Protein AF-A0A427XUV9-F1 (afdb_monomer_lite)

Organism: NCBI:txid105984

InterPro domains:
  IPR012312 Hemerythrin-like [PF01814] (116-214)
  IPR053206 Dimeric xanthone biosynthesis cluster protein [PTHR38048] (109-237)

Radius of gyration: 23.78 Å; chains: 1; bounding box: 48×52×65 Å

Structure (mmCIF, N/CA/C/O backbone):
data_AF-A0A427XUV9-F1
#
_entry.id   AF-A0A427XUV9-F1
#
loop_
_atom_site.group_PDB
_atom_site.id
_atom_site.type_symbol
_atom_site.label_atom_id
_atom_site.label_alt_id
_atom_site.label_comp_id
_atom_site.label_asym_id
_atom_site.label_entity_id
_atom_site.label_seq_id
_atom_site.pdbx_PDB_ins_code
_atom_site.Cartn_x
_atom_site.Cartn_y
_atom_site.Cartn_z
_atom_site.occupancy
_atom_site.B_iso_or_equiv
_atom_site.auth_seq_id
_atom_site.auth_comp_id
_atom_site.auth_asym_id
_atom_site.auth_atom_id
_atom_site.pdbx_PDB_model_num
ATOM 1 N N . MET A 1 1 ? 2.673 13.581 -13.046 1.00 45.94 1 MET A N 1
ATOM 2 C CA . MET A 1 1 ? 1.704 12.995 -12.101 1.00 45.94 1 MET A CA 1
ATOM 3 C C . MET A 1 1 ? 2.130 13.431 -10.711 1.00 45.94 1 MET A C 1
ATOM 5 O O . MET A 1 1 ? 3.323 13.357 -10.428 1.00 45.94 1 MET A O 1
ATOM 9 N N . SER A 1 2 ? 1.216 14.020 -9.940 1.00 41.28 2 SER A N 1
ATOM 10 C CA . SER A 1 2 ? 1.484 14.452 -8.561 1.00 41.28 2 SER A CA 1
ATOM 11 C C . SER A 1 2 ? 1.438 13.252 -7.623 1.00 41.28 2 SER A C 1
ATOM 13 O O . SER A 1 2 ? 0.643 12.344 -7.860 1.00 41.28 2 SER A O 1
ATOM 15 N N . ALA A 1 3 ? 2.262 13.287 -6.574 1.00 48.53 3 ALA A N 1
ATOM 16 C CA . ALA A 1 3 ? 2.269 12.282 -5.520 1.00 48.53 3 ALA A CA 1
ATOM 17 C C . ALA A 1 3 ? 0.864 12.139 -4.932 1.00 48.53 3 ALA A C 1
ATOM 19 O O . ALA A 1 3 ? 0.295 13.115 -4.438 1.00 48.53 3 ALA A O 1
ATOM 20 N N . VAL A 1 4 ? 0.301 10.934 -5.007 1.00 56.47 4 VAL A N 1
ATOM 21 C CA . VAL A 1 4 ? -0.902 10.594 -4.249 1.00 56.47 4 VAL A CA 1
ATOM 22 C C . VAL A 1 4 ? -0.431 10.333 -2.827 1.00 56.47 4 VAL A C 1
ATOM 24 O O . VAL A 1 4 ? -0.031 9.229 -2.487 1.00 56.47 4 VAL A O 1
ATOM 27 N N . THR A 1 5 ? -0.382 11.383 -2.015 1.00 60.31 5 THR A N 1
ATOM 28 C CA . THR A 1 5 ? -0.213 11.217 -0.574 1.00 60.31 5 THR A CA 1
ATOM 29 C C . THR A 1 5 ? -1.539 10.731 -0.013 1.00 60.31 5 THR A C 1
ATOM 31 O O . THR A 1 5 ? -2.555 11.406 -0.199 1.00 60.31 5 THR A O 1
ATOM 34 N N . VAL A 1 6 ? -1.535 9.593 0.675 1.00 64.75 6 VAL A N 1
ATOM 35 C CA . VAL A 1 6 ? -2.648 9.188 1.527 1.00 64.75 6 VAL A CA 1
ATOM 36 C C . VAL A 1 6 ? -2.693 10.199 2.679 1.00 64.75 6 VAL A C 1
ATOM 38 O O . VAL A 1 6 ? -1.708 10.328 3.417 1.00 64.75 6 VAL A O 1
ATOM 41 N N . PRO A 1 7 ? -3.754 11.018 2.786 1.00 60.44 7 PRO A N 1
ATOM 42 C CA . PRO A 1 7 ? -3.837 12.009 3.844 1.00 60.44 7 PRO A CA 1
ATOM 43 C C . PRO A 1 7 ? -3.963 11.298 5.191 1.00 60.44 7 PRO A C 1
ATOM 45 O O . PRO A 1 7 ? -4.715 10.337 5.319 1.00 60.44 7 PRO A O 1
ATOM 48 N N . VAL A 1 8 ? -3.253 11.801 6.203 1.00 63.34 8 VAL A N 1
ATOM 49 C CA . VAL A 1 8 ? -3.543 11.432 7.593 1.00 63.34 8 VAL A CA 1
ATOM 50 C C . VAL A 1 8 ? -4.962 11.900 7.891 1.00 63.34 8 VAL A C 1
ATOM 52 O O . VAL A 1 8 ? -5.288 13.059 7.614 1.00 63.34 8 VAL A O 1
ATOM 55 N N . SER A 1 9 ? -5.797 11.018 8.435 1.00 67.75 9 SER A N 1
ATOM 56 C CA . SER A 1 9 ? -7.162 11.372 8.818 1.00 67.75 9 SER A CA 1
ATOM 57 C C . SER A 1 9 ? -7.115 12.436 9.920 1.00 67.75 9 SER A C 1
ATOM 59 O O . SER A 1 9 ? -6.633 12.146 11.017 1.00 67.75 9 SER A O 1
ATOM 61 N N . PRO A 1 10 ? -7.572 13.678 9.668 1.00 71.38 10 PRO A N 1
ATOM 62 C CA . PRO A 1 10 ? -7.683 14.657 10.738 1.00 71.38 10 PRO A CA 1
ATOM 63 C C . PRO A 1 10 ? -8.733 14.174 11.738 1.00 71.38 10 PRO A C 1
ATOM 65 O O . PRO A 1 10 ? -9.705 13.529 11.344 1.00 71.38 10 PRO A O 1
ATOM 68 N N . THR A 1 11 ? -8.567 14.520 13.017 1.00 79.94 11 THR A N 1
ATOM 69 C CA . THR A 1 11 ? -9.627 14.307 14.006 1.00 79.94 11 THR A CA 1
ATOM 70 C C . THR A 1 11 ? -10.923 14.942 13.493 1.00 79.94 11 THR A C 1
ATOM 72 O O . THR A 1 11 ? -10.919 16.148 13.210 1.00 79.94 11 THR A O 1
ATOM 75 N N . PRO A 1 12 ? -12.020 14.176 13.359 1.00 81.69 12 PRO A N 1
ATOM 76 C CA . PRO A 1 12 ? -13.314 14.737 13.009 1.00 81.69 12 PRO A CA 1
ATOM 77 C C . PRO A 1 12 ? -13.740 15.777 14.045 1.00 81.69 12 PRO A C 1
ATOM 79 O O . PRO A 1 12 ? -13.508 15.610 15.244 1.00 81.69 12 PRO A O 1
ATOM 82 N N . ALA A 1 13 ? -14.365 16.865 13.593 1.00 82.94 13 ALA A N 1
ATOM 83 C CA . ALA A 1 13 ? -14.807 17.946 14.479 1.00 82.94 13 ALA A CA 1
ATOM 84 C C . ALA A 1 13 ? -15.842 17.481 15.524 1.00 82.94 13 ALA A C 1
ATOM 86 O O . ALA A 1 13 ? -16.040 18.141 16.540 1.00 82.94 13 ALA A O 1
ATOM 87 N N . ASP A 1 14 ? -16.496 16.355 15.261 1.00 84.19 14 ASP A N 1
ATOM 88 C CA . ASP A 1 14 ? -17.533 15.714 16.056 1.00 84.19 14 ASP A CA 1
ATOM 89 C C . ASP A 1 14 ? -17.053 14.437 16.766 1.00 84.19 14 ASP A C 1
ATOM 91 O O . ASP A 1 14 ? -17.881 13.657 17.243 1.00 84.19 14 ASP A O 1
ATOM 95 N N . TRP A 1 15 ? -15.735 14.221 16.887 1.00 89.19 15 TRP A N 1
ATOM 96 C CA . TRP A 1 15 ? -15.226 13.095 17.667 1.00 89.19 15 TRP A CA 1
ATOM 97 C C . TRP A 1 15 ? -15.704 13.173 19.122 1.00 89.19 15 TRP A C 1
ATOM 99 O O . TRP A 1 15 ? -15.461 14.138 19.847 1.00 89.19 15 TRP A O 1
ATOM 109 N N . ASP A 1 16 ? -16.375 12.116 19.566 1.00 87.88 16 ASP A N 1
ATOM 110 C CA . ASP A 1 16 ? -16.857 12.004 20.934 1.00 87.88 16 ASP A CA 1
ATOM 111 C C . ASP A 1 16 ? -15.712 11.573 21.867 1.00 87.88 16 ASP A C 1
ATOM 113 O O . ASP A 1 16 ? -15.414 10.390 22.042 1.00 87.88 16 ASP A O 1
ATOM 117 N N . GLU A 1 17 ? -15.082 12.570 22.491 1.00 86.06 17 GLU A N 1
ATOM 118 C CA . GLU A 1 17 ? -13.971 12.419 23.441 1.00 86.06 17 GLU A CA 1
ATOM 119 C C . GLU A 1 17 ? -14.301 11.520 24.647 1.00 86.06 17 GLU A C 1
ATOM 121 O O . GLU A 1 17 ? -13.391 11.004 25.303 1.00 86.06 17 GLU A O 1
ATOM 126 N N . SER A 1 18 ? -15.584 11.260 24.943 1.00 87.12 18 SER A N 1
ATOM 127 C CA . SER A 1 18 ? -15.958 10.315 26.005 1.00 87.12 18 SER A CA 1
ATOM 128 C C . SER A 1 18 ? -15.544 8.872 25.684 1.00 87.12 18 SER A C 1
ATOM 130 O O . SER A 1 18 ? -15.341 8.065 26.593 1.00 87.12 18 SER A O 1
ATOM 132 N N . LYS A 1 19 ? -15.326 8.557 24.400 1.00 83.88 19 LYS A N 1
ATOM 133 C CA . LYS A 1 19 ? -14.812 7.265 23.921 1.00 83.88 19 LYS A CA 1
ATOM 134 C C . LYS A 1 19 ? -13.289 7.141 24.034 1.00 83.88 19 LYS A C 1
ATOM 136 O O . LYS A 1 19 ? -12.726 6.103 23.675 1.00 83.88 19 LYS A O 1
ATOM 141 N N . GLY A 1 20 ? -12.615 8.176 24.533 1.00 88.50 20 GLY A N 1
ATOM 142 C CA . GLY A 1 20 ? -11.164 8.266 24.629 1.00 88.50 20 GLY A CA 1
ATOM 143 C C . GLY A 1 20 ? -10.526 8.991 23.444 1.00 88.50 20 GLY A C 1
ATOM 144 O O . GLY A 1 20 ? -11.188 9.387 22.487 1.00 88.50 20 GLY A O 1
ATOM 145 N N . SER A 1 21 ? -9.203 9.150 23.526 1.00 91.62 21 SER A N 1
ATOM 146 C CA . SER A 1 21 ? -8.425 9.955 22.581 1.00 91.62 21 SER A CA 1
ATOM 147 C C . SER A 1 21 ? -8.516 9.424 21.149 1.00 91.62 21 SER A C 1
ATOM 149 O O . SER A 1 21 ? -8.133 8.279 20.892 1.00 91.62 21 SER A O 1
ATOM 151 N N . PHE A 1 22 ? -8.932 10.288 20.216 1.00 92.81 22 PHE A N 1
ATOM 152 C CA . PHE A 1 22 ? -8.930 9.991 18.779 1.00 92.81 22 PHE A CA 1
ATOM 153 C C . PHE A 1 22 ? -7.570 9.482 18.300 1.00 92.81 22 PHE A C 1
ATOM 155 O O . PHE A 1 22 ? -7.510 8.479 17.604 1.00 92.81 22 PHE A O 1
ATOM 162 N N . ALA A 1 23 ? -6.473 10.113 18.730 1.00 91.81 23 ALA A N 1
ATOM 163 C CA . ALA A 1 23 ? -5.123 9.728 18.320 1.00 91.81 23 ALA A CA 1
ATOM 164 C C . ALA A 1 23 ? -4.793 8.268 18.668 1.00 91.81 23 ALA A C 1
ATOM 166 O O . ALA A 1 23 ? -4.120 7.585 17.906 1.00 91.81 23 ALA A O 1
ATOM 167 N N . VAL A 1 24 ? -5.291 7.761 19.799 1.00 92.38 24 VAL A N 1
ATOM 168 C CA . VAL A 1 24 ? -5.095 6.353 20.166 1.00 92.3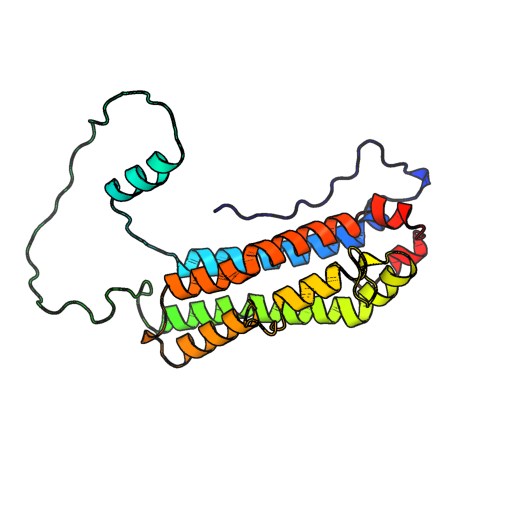8 24 VAL A CA 1
ATOM 169 C C . VAL A 1 24 ? -5.968 5.442 19.307 1.00 92.38 24 VAL A C 1
ATOM 171 O O . VAL A 1 24 ? -5.509 4.392 18.869 1.00 92.38 24 VAL A O 1
ATOM 174 N N . TRP A 1 25 ? -7.209 5.834 19.028 1.00 94.94 25 TRP A N 1
ATOM 175 C CA . TRP A 1 25 ? -8.078 5.075 18.129 1.00 94.94 25 TRP A CA 1
ATOM 176 C C . TRP A 1 25 ? -7.559 5.037 16.690 1.00 94.94 25 TRP A C 1
ATOM 178 O O . TRP A 1 25 ? -7.659 4.003 16.039 1.00 94.94 25 TRP A O 1
ATOM 188 N N . ASN A 1 26 ? -6.971 6.136 16.220 1.00 95.06 26 ASN A N 1
ATOM 189 C CA . ASN A 1 26 ? -6.512 6.298 14.846 1.00 95.06 26 ASN A CA 1
ATOM 190 C C . ASN A 1 26 ? -5.067 5.838 14.618 1.00 95.06 26 ASN A C 1
ATOM 192 O O . ASN A 1 26 ? -4.603 5.859 13.484 1.00 95.06 26 ASN A O 1
ATOM 196 N N . HIS A 1 27 ? -4.343 5.417 15.663 1.00 93.94 27 HIS A N 1
ATOM 197 C CA . HIS A 1 27 ? -2.909 5.137 15.541 1.00 93.94 27 HIS A CA 1
ATOM 198 C C . HIS A 1 27 ? -2.585 4.030 14.517 1.00 93.94 27 HIS A C 1
ATOM 200 O O . HIS A 1 27 ? -1.523 4.081 13.902 1.00 93.94 27 HIS A O 1
ATOM 206 N N . LEU A 1 28 ? -3.499 3.071 14.293 1.00 95.50 28 LEU A N 1
ATOM 207 C CA . LEU A 1 28 ? -3.366 2.061 13.237 1.00 95.50 28 LEU A CA 1
ATOM 208 C C . LEU A 1 28 ? -3.327 2.730 11.859 1.00 95.50 28 LEU A C 1
ATOM 210 O O . LEU A 1 28 ? -2.351 2.581 11.129 1.00 95.50 28 LEU A O 1
ATOM 214 N N . ALA A 1 29 ? -4.348 3.530 11.538 1.00 95.56 29 ALA A N 1
ATOM 215 C CA . ALA A 1 29 ? -4.416 4.283 10.290 1.00 95.56 29 ALA A CA 1
ATOM 216 C C . ALA A 1 29 ? -3.255 5.277 10.140 1.00 95.56 29 ALA A C 1
ATOM 218 O O . ALA A 1 29 ? -2.715 5.415 9.044 1.00 95.56 29 ALA A O 1
ATOM 219 N N . ASP A 1 30 ? -2.827 5.941 11.216 1.00 94.31 30 ASP A N 1
ATOM 220 C CA . ASP A 1 30 ? -1.708 6.891 11.184 1.00 94.31 30 ASP A CA 1
ATOM 221 C C . ASP A 1 30 ? -0.377 6.202 10.865 1.00 94.31 30 ASP A C 1
ATOM 223 O O . ASP A 1 30 ? 0.394 6.694 10.036 1.00 94.31 30 ASP A O 1
ATOM 227 N N . SER A 1 31 ? -0.093 5.071 11.517 1.00 94.12 31 SER A N 1
ATOM 228 C CA . SER A 1 31 ? 1.092 4.263 11.224 1.00 94.12 31 SER A CA 1
ATOM 229 C C . SER A 1 31 ? 1.037 3.735 9.794 1.00 94.12 31 SER A C 1
ATOM 231 O O . SER A 1 31 ? 2.008 3.885 9.051 1.00 94.12 31 SER A O 1
ATOM 233 N N . MET A 1 32 ? -0.122 3.227 9.373 1.00 95.19 32 MET A N 1
ATOM 234 C CA . MET A 1 32 ? -0.311 2.693 8.030 1.00 95.19 32 MET A CA 1
ATOM 235 C C . MET A 1 32 ? -0.126 3.760 6.949 1.00 95.19 32 MET A C 1
ATOM 237 O O . MET A 1 32 ? 0.616 3.582 5.986 1.00 95.19 32 MET A O 1
ATOM 241 N N . THR A 1 33 ? -0.663 4.955 7.185 1.00 93.88 33 THR A N 1
ATOM 242 C CA . THR A 1 33 ? -0.480 6.123 6.318 1.00 93.88 33 THR A CA 1
ATOM 243 C C . THR A 1 33 ? 0.998 6.459 6.102 1.00 93.88 33 THR A C 1
ATOM 245 O O . THR A 1 33 ? 1.382 6.871 5.007 1.00 93.88 33 THR A O 1
ATOM 248 N N . ARG A 1 34 ? 1.862 6.289 7.113 1.00 91.81 34 ARG A N 1
ATOM 249 C CA . ARG A 1 34 ? 3.305 6.559 6.971 1.00 91.81 34 ARG A CA 1
ATOM 250 C C . ARG A 1 34 ? 3.977 5.555 6.041 1.00 91.81 34 ARG A C 1
ATOM 252 O O . ARG A 1 34 ? 4.709 5.984 5.149 1.00 91.81 34 ARG A O 1
ATOM 259 N N . PHE A 1 35 ? 3.713 4.261 6.225 1.00 93.19 35 PHE A N 1
ATOM 260 C CA . PHE A 1 35 ? 4.223 3.215 5.335 1.00 93.19 35 PHE A CA 1
ATOM 261 C C . PHE A 1 35 ? 3.702 3.417 3.906 1.00 93.19 35 PHE A C 1
ATOM 263 O O . PHE A 1 35 ? 4.482 3.500 2.960 1.00 93.19 35 PHE A O 1
ATOM 270 N N . HIS A 1 36 ? 2.401 3.652 3.755 1.00 94.38 36 HIS A N 1
ATOM 271 C CA . HIS A 1 36 ? 1.749 3.805 2.454 1.00 94.38 36 HIS A CA 1
ATOM 272 C C . HIS A 1 36 ? 2.225 5.038 1.688 1.00 94.38 36 HIS A C 1
ATOM 274 O O . HIS A 1 36 ? 2.420 4.992 0.470 1.00 94.38 36 HIS A O 1
ATOM 280 N N . ASN A 1 37 ? 2.480 6.142 2.391 1.00 91.69 37 ASN A N 1
ATOM 281 C CA . ASN A 1 37 ? 3.085 7.325 1.789 1.00 91.69 37 ASN A CA 1
ATOM 282 C C . ASN A 1 37 ? 4.526 7.079 1.341 1.00 91.69 37 ASN A C 1
ATOM 284 O O . ASN A 1 37 ? 4.937 7.623 0.314 1.00 91.69 37 ASN A O 1
ATOM 288 N N . HIS A 1 38 ? 5.282 6.251 2.065 1.00 91.38 38 HIS A N 1
ATOM 289 C CA . HIS A 1 38 ? 6.616 5.855 1.635 1.00 91.38 38 HIS A CA 1
ATOM 290 C C . HIS A 1 38 ? 6.564 5.048 0.330 1.00 91.38 38 HIS A C 1
ATOM 292 O O . HIS A 1 38 ? 7.250 5.416 -0.621 1.00 91.38 38 HIS A O 1
ATOM 298 N N . PHE A 1 39 ? 5.684 4.047 0.218 1.00 92.81 39 PHE A N 1
ATOM 299 C CA . PHE A 1 39 ? 5.551 3.256 -1.018 1.00 92.81 39 PHE A CA 1
ATOM 300 C C . PHE A 1 39 ? 5.030 4.085 -2.187 1.00 92.81 39 PHE A C 1
ATOM 302 O O . PHE A 1 39 ? 5.501 3.949 -3.315 1.00 92.81 39 PHE A O 1
ATOM 309 N N . SER A 1 40 ? 4.094 4.995 -1.916 1.00 92.25 40 SER A N 1
ATOM 310 C CA . SER A 1 40 ? 3.586 5.937 -2.915 1.00 92.25 40 SER A CA 1
ATOM 311 C C . SER A 1 40 ? 4.710 6.812 -3.468 1.00 92.25 40 SER A C 1
ATOM 313 O O . SER A 1 40 ? 4.777 7.036 -4.675 1.00 92.25 40 SER A O 1
ATOM 315 N N . TRP A 1 41 ? 5.618 7.275 -2.602 1.00 91.56 41 TRP A N 1
ATOM 316 C CA . TRP A 1 41 ? 6.806 8.023 -3.006 1.00 91.56 41 TRP A CA 1
ATOM 317 C C . TRP A 1 41 ? 7.791 7.160 -3.807 1.00 91.56 41 TRP A C 1
ATOM 319 O O . TRP A 1 41 ? 8.230 7.596 -4.870 1.00 91.56 41 TRP A O 1
ATOM 329 N N . GLU A 1 42 ? 8.103 5.941 -3.357 1.00 91.62 42 GLU A N 1
ATOM 330 C CA . GLU A 1 42 ? 9.010 5.029 -4.071 1.00 91.62 42 GLU A CA 1
ATOM 331 C C . GLU A 1 42 ? 8.478 4.673 -5.469 1.00 91.62 42 GLU A C 1
ATOM 333 O O . GLU A 1 42 ? 9.228 4.721 -6.448 1.00 91.62 42 GLU A O 1
ATOM 338 N N . TYR A 1 43 ? 7.174 4.395 -5.586 1.00 92.50 43 TYR A N 1
ATOM 339 C CA . TYR A 1 43 ? 6.496 4.182 -6.866 1.00 92.50 43 TYR A CA 1
ATOM 340 C C . TYR A 1 43 ? 6.653 5.399 -7.779 1.00 92.50 43 TYR A C 1
ATOM 342 O O . TYR A 1 43 ? 7.051 5.279 -8.939 1.00 92.50 43 TYR A O 1
ATOM 350 N N . ASP A 1 44 ? 6.359 6.587 -7.255 1.00 90.06 44 ASP A N 1
ATOM 351 C CA . ASP A 1 44 ? 6.439 7.835 -8.001 1.00 90.06 44 ASP A CA 1
ATOM 352 C C . ASP A 1 44 ? 7.860 8.132 -8.485 1.00 90.06 44 ASP A C 1
ATOM 354 O O . ASP A 1 44 ? 8.041 8.585 -9.617 1.00 90.06 44 ASP A O 1
ATOM 358 N N . GLU A 1 45 ? 8.871 7.894 -7.652 1.00 87.81 45 GLU A N 1
ATOM 359 C CA . GLU A 1 45 ? 10.269 8.090 -8.024 1.00 87.81 45 GLU A CA 1
ATOM 360 C C . GLU A 1 45 ? 10.710 7.080 -9.082 1.00 87.81 45 GLU A C 1
ATOM 362 O O . GLU A 1 45 ? 11.277 7.485 -10.104 1.00 87.81 45 GLU A O 1
ATOM 367 N N . ALA A 1 46 ? 10.374 5.797 -8.918 1.00 89.38 46 ALA A N 1
ATOM 368 C CA . ALA A 1 46 ? 10.624 4.782 -9.937 1.00 89.38 46 ALA A CA 1
ATOM 369 C C . ALA A 1 46 ? 9.991 5.191 -11.279 1.00 89.38 46 ALA A C 1
ATOM 371 O O . ALA A 1 46 ? 10.666 5.199 -12.315 1.00 89.38 46 ALA A O 1
ATOM 372 N N . TYR A 1 47 ? 8.735 5.643 -11.247 1.00 88.94 47 TYR A N 1
ATOM 373 C CA . TYR A 1 47 ? 7.988 6.080 -12.423 1.00 88.94 47 TYR A CA 1
ATOM 374 C C . TYR A 1 47 ? 8.581 7.348 -13.066 1.00 88.94 47 TYR A C 1
ATOM 376 O O . TYR A 1 47 ? 8.758 7.417 -14.284 1.00 88.94 47 TYR A O 1
ATOM 384 N N . LYS A 1 48 ? 8.924 8.373 -12.274 1.00 84.88 48 LYS A N 1
ATOM 385 C CA . LYS A 1 48 ? 9.453 9.664 -12.760 1.00 84.88 48 LYS A CA 1
ATOM 386 C C . LYS A 1 48 ? 10.877 9.546 -13.286 1.00 84.88 48 LYS A C 1
ATOM 388 O O . LYS A 1 48 ? 11.170 10.074 -14.361 1.00 84.88 48 LYS A O 1
ATOM 393 N N . VAL A 1 49 ? 11.774 8.895 -12.542 1.00 79.69 49 VAL A N 1
ATOM 394 C CA . VAL A 1 49 ? 13.193 8.786 -12.913 1.00 79.69 49 VAL A CA 1
ATOM 395 C C . VAL A 1 49 ? 13.355 7.895 -14.137 1.00 79.69 49 VAL A C 1
ATOM 397 O O . VAL A 1 49 ? 14.077 8.285 -15.057 1.00 79.69 49 VAL A O 1
ATOM 400 N N . GLY A 1 50 ? 12.600 6.796 -14.217 1.00 72.19 50 GLY A N 1
ATOM 401 C CA . GLY A 1 50 ? 12.528 5.970 -15.424 1.00 72.19 50 GLY A CA 1
ATOM 402 C C . GLY A 1 50 ? 12.041 6.743 -16.648 1.00 72.19 50 GLY A C 1
ATOM 403 O O . GLY A 1 50 ? 12.360 6.387 -17.784 1.00 72.19 50 GLY A O 1
ATOM 404 N N . ASN A 1 51 ? 11.323 7.848 -16.421 1.00 66.50 51 ASN A N 1
ATOM 405 C CA . ASN A 1 51 ? 10.711 8.666 -17.453 1.00 66.50 51 ASN A CA 1
ATOM 406 C C . ASN A 1 51 ? 11.455 9.977 -17.785 1.00 66.50 51 ASN A C 1
ATOM 408 O O . ASN A 1 51 ? 10.969 10.738 -18.624 1.00 66.50 51 ASN A O 1
ATOM 412 N N . ARG A 1 52 ? 12.630 10.276 -17.206 1.00 58.84 52 ARG A N 1
ATOM 413 C CA . ARG A 1 52 ? 13.314 11.560 -17.472 1.00 58.84 52 ARG A CA 1
ATOM 414 C C . ARG A 1 52 ? 13.696 11.708 -18.965 1.00 58.84 52 ARG A C 1
ATOM 416 O O . ARG A 1 52 ? 14.605 11.053 -19.450 1.00 58.84 52 ARG A O 1
ATOM 423 N N . HIS A 1 53 ? 12.955 12.600 -19.638 1.00 48.44 53 HIS A N 1
ATOM 424 C CA . HIS A 1 53 ? 12.937 13.044 -21.046 1.00 48.44 53 HIS A CA 1
ATOM 425 C C . HIS A 1 53 ? 12.450 12.057 -22.126 1.00 48.44 53 HIS A C 1
ATOM 427 O O . HIS A 1 53 ? 13.216 11.539 -22.934 1.00 48.44 53 HIS A O 1
ATOM 433 N N . VAL A 1 54 ? 11.119 11.942 -22.240 1.00 39.47 54 VAL A N 1
ATOM 434 C CA . VAL A 1 54 ? 10.477 12.012 -23.564 1.00 39.47 54 VAL A CA 1
ATOM 435 C C . VAL A 1 54 ? 10.527 13.480 -24.000 1.00 39.47 54 VAL A C 1
ATOM 437 O O . VAL A 1 54 ? 9.867 14.321 -23.394 1.00 39.47 54 VAL A O 1
ATOM 440 N N . TRP A 1 55 ? 11.299 13.814 -25.032 1.00 33.06 55 TRP A N 1
ATOM 441 C CA . TRP A 1 55 ? 11.000 15.012 -25.814 1.00 33.06 55 TRP A CA 1
ATOM 442 C C . TRP A 1 55 ? 9.790 14.657 -26.680 1.00 33.06 55 TRP A C 1
ATOM 444 O O . TRP A 1 55 ? 9.924 13.948 -27.674 1.00 33.06 55 TRP A O 1
ATOM 454 N N . ILE A 1 56 ? 8.592 15.046 -26.242 1.00 36.94 56 ILE A N 1
ATOM 455 C CA . ILE A 1 56 ? 7.413 15.042 -27.108 1.00 36.94 56 ILE A CA 1
ATOM 456 C C . ILE A 1 56 ? 7.433 16.406 -27.807 1.00 36.94 56 ILE A C 1
ATOM 458 O O . ILE A 1 56 ? 7.249 17.408 -27.112 1.00 36.94 56 ILE A O 1
ATOM 462 N N . PRO A 1 57 ? 7.685 16.493 -29.128 1.00 35.59 57 PRO A N 1
ATOM 463 C CA . PRO A 1 57 ? 7.499 17.748 -29.841 1.00 35.59 57 PRO A CA 1
ATOM 464 C C . PRO A 1 57 ? 6.072 18.238 -29.605 1.00 35.59 57 PRO A C 1
ATOM 466 O O . PRO A 1 57 ? 5.132 17.443 -29.601 1.00 35.59 57 PRO A O 1
ATOM 469 N N . SER A 1 58 ? 5.904 19.547 -29.428 1.00 40.97 58 SER A N 1
ATOM 470 C CA . SER A 1 58 ? 4.631 20.203 -29.097 1.00 40.97 58 SER A CA 1
ATOM 471 C C . SER A 1 58 ? 3.462 19.810 -30.018 1.00 40.97 58 SER A C 1
ATOM 473 O O . SER A 1 58 ? 2.306 19.956 -29.635 1.00 40.97 58 SER A O 1
ATOM 475 N N . SER A 1 59 ? 3.747 19.274 -31.209 1.00 40.62 59 SER A N 1
ATOM 476 C CA . SER A 1 59 ? 2.768 18.761 -32.170 1.00 40.62 59 SER A CA 1
ATOM 477 C C . SER A 1 59 ? 2.018 17.502 -31.715 1.00 40.62 59 SER A C 1
ATOM 479 O O . SER A 1 59 ? 0.874 17.318 -32.114 1.00 40.62 59 SER A O 1
ATOM 481 N N . VAL A 1 60 ? 2.600 16.651 -30.863 1.00 43.22 60 VAL A N 1
ATOM 482 C CA . VAL A 1 60 ? 2.000 15.349 -30.489 1.00 43.22 60 VAL A CA 1
ATOM 483 C C . VAL A 1 60 ? 1.067 15.458 -29.267 1.00 43.22 60 VAL A C 1
ATOM 485 O O . VAL A 1 60 ? 0.252 14.572 -29.019 1.00 43.22 60 VAL A O 1
ATOM 488 N N . TRP A 1 61 ? 1.101 16.577 -28.531 1.00 37.12 61 TRP A N 1
ATOM 489 C CA . TRP A 1 61 ? 0.120 16.862 -27.470 1.00 37.12 61 TRP A CA 1
ATOM 490 C C . TRP A 1 61 ? -1.249 17.308 -28.010 1.00 37.12 61 TRP A C 1
ATOM 492 O O . TRP A 1 61 ? -2.253 17.156 -27.317 1.00 37.12 61 TRP A O 1
ATOM 502 N N . VAL A 1 62 ? -1.316 17.808 -29.249 1.00 38.59 62 VAL A N 1
ATOM 503 C CA . VAL A 1 62 ? -2.568 18.322 -29.830 1.00 38.59 62 VAL A CA 1
ATOM 504 C C . VAL A 1 62 ? -3.498 17.188 -30.281 1.00 38.59 62 VAL A C 1
ATOM 506 O O . VAL A 1 62 ? -4.707 17.302 -30.111 1.00 38.59 62 VAL A O 1
ATOM 509 N N . GLU A 1 63 ? -2.979 16.051 -30.755 1.00 34.22 63 GLU A N 1
ATOM 510 C CA . GLU A 1 63 ? -3.833 14.946 -31.233 1.00 34.22 63 GLU A CA 1
ATOM 511 C C . GLU A 1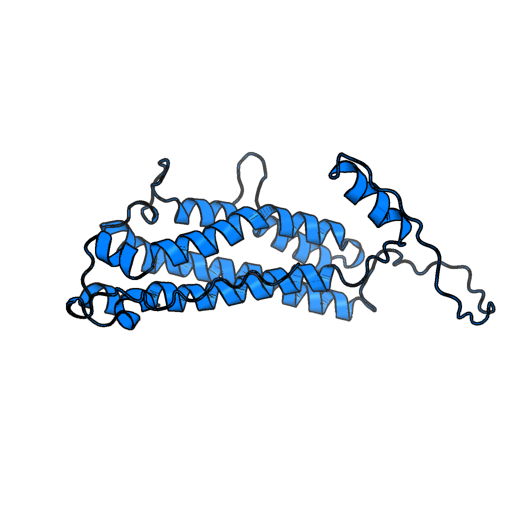 63 ? -4.431 14.086 -30.110 1.00 34.22 63 GLU A C 1
ATOM 513 O O . GLU A 1 63 ? -5.546 13.591 -30.258 1.00 34.22 63 GLU A O 1
ATOM 518 N N . ARG A 1 64 ? -3.761 13.951 -28.954 1.00 33.91 64 ARG A N 1
ATOM 519 C CA . ARG A 1 64 ? -4.260 13.109 -27.845 1.00 33.91 64 ARG A CA 1
ATOM 520 C C . ARG A 1 64 ? -5.127 13.845 -26.815 1.00 33.91 64 ARG A C 1
ATOM 522 O O . ARG A 1 64 ? -5.746 13.196 -25.982 1.00 33.91 64 ARG A O 1
ATOM 529 N N . MET A 1 65 ? -5.222 15.174 -26.896 1.00 32.91 65 MET A N 1
ATOM 530 C CA . MET A 1 65 ? -6.271 15.958 -26.220 1.00 32.91 65 MET A CA 1
ATOM 531 C C . MET A 1 65 ? -7.477 16.238 -27.131 1.00 32.91 65 MET A C 1
ATOM 533 O O . MET A 1 65 ? -8.568 16.503 -26.633 1.00 32.91 65 MET A O 1
ATOM 537 N N . ALA A 1 66 ? -7.315 16.142 -28.455 1.00 36.62 66 ALA A N 1
ATOM 538 C CA . ALA A 1 66 ? -8.406 16.345 -29.408 1.00 36.62 66 ALA A CA 1
ATOM 539 C C . ALA A 1 66 ? -9.377 15.153 -29.507 1.00 36.62 66 ALA A C 1
ATOM 541 O O . ALA A 1 66 ? -10.494 15.342 -29.983 1.00 36.62 66 ALA A O 1
ATOM 542 N N . SER A 1 67 ? -9.006 13.951 -29.043 1.00 38.72 67 SER A N 1
ATOM 543 C CA . SER A 1 67 ? -9.939 12.811 -29.010 1.00 38.72 67 SER A CA 1
ATOM 544 C C . SER A 1 67 ? -10.945 12.867 -27.856 1.00 38.72 67 SER A C 1
ATOM 546 O O . SER A 1 67 ? -12.001 12.252 -27.968 1.00 38.72 67 SER A O 1
ATOM 548 N N . ASP A 1 68 ? -10.656 13.633 -26.795 1.00 36.69 68 ASP A N 1
ATOM 549 C CA . ASP A 1 68 ? -11.465 13.661 -25.562 1.00 36.69 68 ASP A CA 1
ATOM 550 C C . ASP A 1 68 ? -12.175 15.005 -25.308 1.00 36.69 68 ASP A C 1
ATOM 552 O O . ASP A 1 68 ? -12.937 15.138 -24.352 1.00 36.69 68 ASP A O 1
ATOM 556 N N . CYS A 1 69 ? -12.019 15.987 -26.200 1.00 31.19 69 CYS A N 1
ATOM 557 C CA . CYS A 1 69 ? -12.819 17.212 -26.201 1.00 31.19 69 CYS A CA 1
ATOM 558 C C . CYS A 1 69 ? -13.691 17.269 -27.457 1.00 31.19 69 CYS A C 1
ATOM 560 O O . CYS A 1 69 ? -13.318 17.826 -28.488 1.00 31.19 69 CYS A O 1
ATOM 562 N N . GLY A 1 70 ? -14.896 16.712 -27.349 1.00 36.53 70 GLY A N 1
ATOM 563 C CA . GLY A 1 70 ? -15.993 17.120 -28.214 1.00 36.53 70 GLY A CA 1
ATOM 564 C C . GLY A 1 70 ? -16.298 18.609 -28.012 1.00 36.53 70 GLY A C 1
ATOM 565 O O . GLY A 1 70 ? -16.316 19.096 -26.886 1.00 36.53 70 GLY A O 1
ATOM 566 N N . TYR A 1 71 ? -16.607 19.282 -29.120 1.00 33.69 71 TYR A N 1
ATOM 567 C CA . TYR A 1 71 ? -17.019 20.685 -29.262 1.00 33.69 71 TYR A CA 1
ATOM 568 C C . TYR A 1 71 ? -15.915 21.749 -29.326 1.00 33.69 71 TYR A C 1
ATOM 570 O O . TYR A 1 71 ? -15.078 21.924 -28.448 1.00 33.69 71 TYR A O 1
ATOM 578 N N . GLY A 1 72 ? -15.960 22.489 -30.436 1.00 43.53 72 GLY A N 1
ATOM 579 C CA . GLY A 1 72 ? -14.957 23.460 -30.828 1.00 43.53 72 GLY A CA 1
ATOM 580 C C . GLY A 1 72 ? -14.977 24.759 -30.033 1.00 43.53 72 GLY A C 1
ATOM 581 O O . GLY A 1 72 ? -16.008 25.237 -29.572 1.00 43.53 72 GLY A O 1
ATOM 582 N N . CYS A 1 73 ? -13.809 25.386 -29.979 1.00 30.66 73 CYS A N 1
ATOM 583 C CA . CYS A 1 73 ? -13.668 26.813 -29.752 1.00 30.66 73 CYS A CA 1
ATOM 584 C C . CYS A 1 73 ? -12.363 27.250 -30.420 1.00 30.66 73 CYS A C 1
ATOM 586 O O . CYS A 1 73 ? -11.273 26.858 -30.010 1.00 30.66 73 CYS A O 1
ATOM 588 N N . GLY A 1 74 ? -12.480 27.996 -31.518 1.00 43.19 74 GLY A N 1
ATOM 589 C CA . GLY A 1 74 ? -11.336 28.533 -32.240 1.00 43.19 74 GLY A CA 1
ATOM 590 C C . GLY A 1 74 ? -10.665 29.662 -31.464 1.00 43.19 74 GLY A C 1
ATOM 591 O O . GLY A 1 74 ? -11.347 30.568 -30.996 1.00 43.19 74 GLY A O 1
ATOM 592 N N . ARG A 1 75 ? -9.329 29.639 -31.390 1.00 34.16 75 ARG A N 1
ATOM 593 C CA . ARG A 1 75 ? -8.455 30.824 -31.456 1.00 34.16 75 ARG A CA 1
ATOM 594 C C . ARG A 1 75 ? -6.990 30.406 -31.662 1.00 34.16 75 ARG A C 1
ATOM 596 O O . ARG A 1 75 ? -6.582 29.336 -31.232 1.00 34.16 75 ARG A O 1
ATOM 603 N N . ARG A 1 76 ? -6.264 31.245 -32.411 1.00 34.34 76 ARG A N 1
ATOM 604 C CA . ARG A 1 76 ? -4.935 31.023 -33.013 1.00 34.34 76 ARG A CA 1
ATOM 605 C C . ARG A 1 76 ? -3.803 31.017 -31.978 1.00 34.34 76 ARG A C 1
ATOM 607 O O . ARG A 1 76 ? -3.814 31.842 -31.070 1.00 34.34 76 ARG A O 1
ATOM 614 N N . CYS A 1 77 ? -2.817 30.146 -32.186 1.00 31.50 77 CYS A N 1
ATOM 615 C CA . CYS A 1 77 ? -1.542 30.128 -31.473 1.00 31.50 77 CYS A CA 1
ATOM 616 C C . CYS A 1 77 ? -0.446 30.664 -32.398 1.00 31.50 77 CYS A C 1
ATOM 618 O O . CYS A 1 77 ? 0.203 29.879 -33.075 1.00 31.50 77 CYS A O 1
ATOM 620 N N . ASP A 1 78 ? -0.246 31.977 -32.413 1.00 33.44 78 ASP A N 1
ATOM 621 C CA . ASP A 1 78 ? 0.965 32.588 -32.958 1.00 33.44 78 ASP A CA 1
ATOM 622 C C . ASP A 1 78 ? 1.472 33.570 -31.902 1.00 33.44 78 ASP A C 1
ATOM 624 O O . ASP A 1 78 ? 0.770 34.527 -31.592 1.00 33.44 78 ASP A O 1
ATOM 628 N N . ASP A 1 79 ? 2.608 33.246 -31.278 1.00 26.38 79 ASP A N 1
ATOM 629 C CA . ASP A 1 79 ? 3.671 34.178 -30.867 1.00 26.38 79 ASP A CA 1
ATOM 630 C C . ASP A 1 79 ? 4.649 33.474 -29.906 1.00 26.38 79 ASP A C 1
ATOM 632 O O . ASP A 1 79 ? 4.277 33.097 -28.795 1.00 26.38 79 ASP A O 1
ATOM 636 N N . ILE A 1 80 ? 5.908 33.301 -30.339 1.00 31.31 80 ILE A N 1
ATOM 637 C CA . ILE A 1 80 ? 7.149 33.710 -29.637 1.00 31.31 80 ILE A CA 1
ATOM 638 C C . ILE A 1 80 ? 8.400 33.083 -30.301 1.00 31.31 80 ILE A C 1
ATOM 640 O O . ILE A 1 80 ? 8.503 31.881 -30.537 1.00 31.31 80 ILE A O 1
ATOM 644 N N . LEU A 1 81 ? 9.336 33.988 -30.601 1.00 29.16 81 LEU A N 1
ATOM 645 C CA . LEU A 1 81 ? 10.601 33.921 -31.341 1.00 29.16 81 LEU A CA 1
ATOM 646 C C . LEU A 1 81 ? 11.763 33.110 -30.695 1.00 29.16 81 LEU A C 1
ATOM 648 O O . LEU A 1 81 ? 11.935 33.127 -29.483 1.00 29.16 81 LEU A O 1
ATOM 652 N N . PHE A 1 82 ? 12.621 32.568 -31.585 1.00 26.83 82 PHE A N 1
ATOM 653 C CA . PHE A 1 82 ? 14.110 32.487 -31.630 1.00 26.83 82 PHE A CA 1
ATOM 654 C C . PHE A 1 82 ? 14.960 32.190 -30.377 1.00 26.83 82 PHE A C 1
ATOM 656 O O . PHE A 1 82 ? 14.960 33.006 -29.470 1.00 26.83 82 PHE A O 1
ATOM 663 N N . ILE A 1 83 ? 15.875 31.196 -30.484 1.00 27.06 83 ILE A N 1
ATOM 664 C CA . ILE A 1 83 ? 17.367 31.319 -30.427 1.00 27.06 83 ILE A CA 1
ATOM 665 C C . ILE A 1 83 ? 18.009 30.117 -31.182 1.00 27.06 83 ILE A C 1
ATOM 667 O O . ILE A 1 83 ? 17.685 28.970 -30.891 1.00 27.06 83 ILE A O 1
ATOM 671 N N . HIS A 1 84 ? 18.947 30.359 -32.114 1.00 27.55 84 HIS A N 1
ATOM 672 C CA . HIS A 1 84 ? 19.873 29.352 -32.692 1.00 27.55 84 HIS A CA 1
ATOM 673 C C . HIS A 1 84 ? 21.231 29.359 -31.958 1.00 27.55 84 HIS A C 1
ATOM 675 O O . HIS A 1 84 ? 21.651 30.426 -31.505 1.00 27.55 84 HIS A O 1
ATOM 681 N N . PRO A 1 85 ? 21.983 28.231 -31.939 1.00 35.97 85 PRO A N 1
ATOM 682 C CA . PRO A 1 85 ? 23.341 28.305 -32.510 1.00 35.97 85 PRO A CA 1
ATOM 683 C C . PRO A 1 85 ? 23.873 27.049 -33.259 1.00 35.97 85 PRO A C 1
ATOM 685 O O . PRO A 1 85 ? 23.692 25.918 -32.825 1.00 35.97 85 PRO A O 1
ATOM 688 N N . ASN A 1 86 ? 24.614 27.348 -34.342 1.00 28.00 86 ASN A N 1
ATOM 689 C CA . ASN A 1 86 ? 25.787 26.710 -34.992 1.00 28.00 86 ASN A CA 1
ATOM 690 C C . ASN A 1 86 ? 25.786 25.217 -35.459 1.00 28.00 86 ASN A C 1
ATOM 692 O O . ASN A 1 86 ? 25.791 24.320 -34.616 1.00 28.00 86 ASN A O 1
ATOM 696 N N . PRO A 1 87 ? 25.926 24.927 -36.779 1.00 35.78 87 PRO A N 1
ATOM 697 C CA . PRO A 1 87 ? 25.914 23.574 -37.340 1.00 35.78 87 PRO A CA 1
ATOM 698 C C . PRO A 1 87 ? 27.302 23.075 -37.796 1.00 35.78 87 PRO A C 1
ATOM 700 O O . PRO A 1 87 ? 27.508 22.878 -38.983 1.00 35.78 87 PRO A O 1
ATOM 703 N N . GLU A 1 88 ? 28.256 22.808 -36.900 1.00 35.56 88 GLU A N 1
ATOM 704 C CA . GLU A 1 88 ? 29.480 22.072 -37.288 1.00 35.56 88 GLU A CA 1
ATOM 705 C C . GLU A 1 88 ? 30.004 21.158 -36.171 1.00 35.56 88 GLU A C 1
ATOM 707 O O . GLU A 1 88 ? 30.888 21.528 -35.404 1.00 35.56 88 GLU A O 1
ATOM 712 N N . ARG A 1 89 ? 29.479 19.925 -36.112 1.00 34.56 89 ARG A N 1
ATOM 713 C CA . ARG A 1 89 ? 30.227 18.706 -35.740 1.00 34.56 89 ARG A CA 1
ATOM 714 C C . ARG A 1 89 ? 29.585 17.497 -36.415 1.00 34.56 89 ARG A C 1
ATOM 716 O O . ARG A 1 89 ? 28.661 16.884 -35.889 1.00 34.56 89 ARG A O 1
ATOM 723 N N . HIS A 1 90 ? 30.105 17.143 -37.585 1.00 38.25 90 HIS A N 1
ATOM 724 C CA . HIS A 1 90 ? 29.850 15.848 -38.200 1.00 38.25 90 HIS A CA 1
ATOM 725 C C . HIS A 1 90 ? 30.637 14.763 -37.451 1.00 38.25 90 HIS A C 1
ATOM 727 O O . HIS A 1 90 ? 31.858 14.689 -37.546 1.00 38.25 90 HIS A O 1
ATOM 733 N N . SER A 1 91 ? 29.917 13.898 -36.739 1.00 35.44 91 SER A N 1
ATOM 734 C CA . SER A 1 91 ? 30.306 12.504 -36.527 1.00 35.44 91 SER A CA 1
ATOM 735 C C . SER A 1 91 ? 29.107 11.647 -36.915 1.00 35.44 91 SER A C 1
ATOM 737 O O . SER A 1 91 ? 28.077 11.645 -36.244 1.00 35.44 91 SER A O 1
ATOM 739 N N . LEU A 1 92 ? 29.224 10.978 -38.061 1.00 42.44 92 LEU A N 1
ATOM 740 C CA . LEU A 1 92 ? 28.222 10.076 -38.618 1.00 42.44 92 LEU A CA 1
ATOM 741 C C . LEU A 1 92 ? 28.367 8.691 -37.979 1.00 42.44 92 LEU A C 1
ATOM 743 O O . LEU A 1 92 ? 28.804 7.747 -38.622 1.00 42.44 92 LEU A O 1
ATOM 747 N N . THR A 1 93 ? 27.999 8.579 -36.706 1.00 38.75 93 THR A N 1
ATOM 748 C CA . THR A 1 93 ? 27.445 7.343 -36.132 1.00 38.75 93 THR A CA 1
ATOM 749 C C . THR A 1 93 ? 26.429 7.750 -35.063 1.00 38.75 93 THR A C 1
ATOM 751 O O . THR A 1 93 ? 26.790 8.490 -34.146 1.00 38.75 93 THR A O 1
ATOM 754 N N . PRO A 1 94 ? 25.149 7.343 -35.161 1.00 34.09 94 PRO A N 1
ATOM 755 C CA . PRO A 1 94 ? 24.225 7.552 -34.055 1.00 34.09 94 PRO A CA 1
ATOM 756 C C . PRO A 1 94 ? 24.766 6.785 -32.837 1.00 34.09 94 PRO A C 1
ATOM 758 O O . PRO A 1 94 ? 25.185 5.632 -32.997 1.00 34.09 94 PRO A O 1
ATOM 761 N N . PRO A 1 95 ? 24.804 7.381 -31.629 1.00 38.38 95 PRO A N 1
ATOM 762 C CA . PRO A 1 95 ? 25.174 6.633 -30.437 1.00 38.38 95 PRO A CA 1
ATOM 763 C C . PRO A 1 95 ? 24.260 5.408 -30.338 1.00 38.38 95 PRO A C 1
ATOM 765 O O . PRO A 1 95 ? 23.047 5.521 -30.520 1.00 38.38 95 PRO A O 1
ATOM 768 N N . GLN A 1 96 ? 24.832 4.235 -30.057 1.00 41.06 96 GLN A N 1
ATOM 769 C CA . GLN A 1 96 ? 24.133 2.939 -29.995 1.00 41.06 96 GLN A CA 1
ATOM 770 C C . GLN A 1 96 ? 23.135 2.816 -28.821 1.00 41.06 96 GLN A C 1
ATOM 772 O O . GLN A 1 96 ? 22.832 1.723 -28.370 1.00 41.06 96 GLN A O 1
ATOM 777 N N . ASN A 1 97 ? 22.600 3.938 -28.342 1.00 43.50 97 ASN A N 1
ATOM 778 C CA . ASN A 1 97 ? 21.691 4.077 -27.214 1.00 43.50 97 ASN A CA 1
ATOM 779 C C . ASN A 1 97 ? 20.603 5.119 -27.534 1.00 43.50 97 ASN A C 1
ATOM 781 O O . ASN A 1 97 ? 20.264 5.953 -26.701 1.00 43.50 97 ASN A O 1
ATOM 785 N N . ALA A 1 98 ? 20.042 5.094 -28.745 1.00 36.59 98 ALA A N 1
ATOM 786 C CA . ALA A 1 98 ? 19.030 6.059 -29.193 1.00 36.59 98 ALA A CA 1
ATOM 787 C C . ALA A 1 98 ? 17.695 6.027 -28.400 1.00 36.59 98 ALA A C 1
ATOM 789 O O . ALA A 1 98 ? 16.811 6.834 -28.666 1.00 36.59 98 ALA A O 1
ATOM 790 N N . GLY A 1 99 ? 17.554 5.138 -27.407 1.00 46.22 99 GLY A N 1
ATOM 791 C CA . GLY A 1 99 ? 16.445 5.115 -26.443 1.00 46.22 99 GLY A CA 1
ATOM 792 C C . GLY A 1 99 ? 16.867 5.197 -24.969 1.00 46.22 99 GLY A C 1
ATOM 793 O O . GLY A 1 99 ? 16.000 5.157 -24.095 1.00 46.22 99 GLY A O 1
ATOM 794 N N . ASN A 1 100 ? 18.169 5.300 -24.671 1.00 51.16 100 ASN A N 1
ATOM 795 C CA . ASN A 1 100 ? 18.673 5.170 -23.305 1.00 51.16 100 ASN A CA 1
ATOM 796 C C . ASN A 1 100 ? 18.791 6.548 -22.636 1.00 51.16 100 ASN A C 1
ATOM 798 O O . ASN A 1 100 ? 19.597 7.391 -23.023 1.00 51.16 100 ASN A O 1
ATOM 802 N N . ARG A 1 101 ? 17.931 6.781 -21.639 1.00 66.19 101 ARG A N 1
ATOM 803 C CA . ARG A 1 101 ? 17.729 8.074 -20.953 1.00 66.19 101 ARG A CA 1
ATOM 804 C C . ARG A 1 101 ? 18.730 8.339 -19.819 1.00 66.19 101 ARG A C 1
ATOM 806 O O . ARG A 1 101 ? 18.667 9.374 -19.161 1.00 66.19 101 ARG A O 1
ATOM 813 N N . PHE A 1 102 ? 19.647 7.401 -19.594 1.00 72.50 102 PHE A N 1
ATOM 814 C CA . PHE A 1 102 ? 20.723 7.474 -18.609 1.00 72.50 102 PHE A CA 1
ATOM 815 C C . PHE A 1 102 ? 22.045 7.791 -19.312 1.00 72.50 102 PHE A C 1
ATOM 817 O O . PHE A 1 102 ? 22.310 7.273 -20.393 1.00 72.50 102 PHE A O 1
ATOM 824 N N . ILE A 1 103 ? 22.891 8.630 -18.700 1.00 67.31 103 ILE A N 1
ATOM 825 C CA . ILE A 1 103 ? 24.149 9.092 -19.321 1.00 67.31 103 ILE A CA 1
ATOM 826 C C . ILE A 1 103 ? 25.138 7.928 -19.494 1.00 67.31 103 ILE A C 1
ATOM 828 O O . ILE A 1 103 ? 25.962 7.940 -20.405 1.00 67.31 103 ILE A O 1
ATOM 832 N N . ASN A 1 104 ? 25.069 6.923 -18.618 1.00 79.44 104 ASN A N 1
ATOM 833 C CA . ASN A 1 104 ? 25.861 5.700 -18.693 1.00 79.44 104 ASN A CA 1
ATOM 834 C C . ASN A 1 104 ? 25.193 4.553 -17.921 1.00 79.44 104 ASN A C 1
ATOM 836 O O . ASN A 1 104 ? 24.287 4.773 -17.110 1.00 79.44 104 ASN A O 1
ATOM 840 N N . ASP A 1 105 ? 25.712 3.343 -18.119 1.00 82.69 105 ASP A N 1
ATOM 841 C CA . ASP A 1 105 ? 25.240 2.123 -17.458 1.00 82.69 105 ASP A CA 1
ATOM 842 C C . ASP A 1 105 ? 25.306 2.221 -15.927 1.00 82.69 105 ASP A C 1
ATOM 844 O O . ASP A 1 105 ? 24.440 1.700 -15.232 1.00 82.69 105 ASP A O 1
ATOM 848 N N . GLY A 1 106 ? 26.278 2.950 -15.369 1.00 85.81 106 GLY A N 1
ATOM 849 C CA . GLY A 1 106 ? 26.382 3.167 -13.924 1.00 85.81 106 GLY A CA 1
ATOM 850 C C . GLY A 1 106 ? 25.186 3.927 -13.339 1.00 85.81 106 GLY A C 1
ATOM 851 O O . GLY A 1 106 ? 24.692 3.576 -12.265 1.00 85.81 106 GLY A O 1
ATOM 852 N N . GLN A 1 107 ? 24.683 4.939 -14.052 1.00 86.44 107 GLN A N 1
ATOM 853 C CA . GLN A 1 107 ? 23.478 5.673 -13.656 1.00 86.44 107 GLN A CA 1
ATOM 854 C C . GLN A 1 107 ? 22.219 4.814 -13.771 1.00 86.44 107 GLN A C 1
ATOM 856 O O . GLN A 1 107 ? 21.389 4.855 -12.863 1.00 86.44 107 GLN A O 1
ATOM 861 N N . LEU A 1 108 ? 22.103 4.024 -14.843 1.00 88.38 108 LEU A N 1
ATOM 862 C CA . LEU A 1 108 ? 21.000 3.082 -15.027 1.00 88.38 108 LEU A CA 1
ATOM 863 C C . LEU A 1 108 ? 20.992 2.031 -13.910 1.00 88.38 108 LEU A C 1
ATOM 865 O O . LEU A 1 108 ? 19.980 1.847 -13.248 1.00 88.38 108 LEU A O 1
ATOM 869 N N . LEU A 1 109 ? 22.131 1.401 -13.621 1.00 90.19 109 LEU A N 1
ATOM 870 C CA . LEU A 1 109 ? 22.241 0.398 -12.562 1.00 90.19 109 LEU A CA 1
ATOM 871 C C . LEU A 1 109 ? 21.904 0.959 -11.178 1.00 90.19 109 LEU A C 1
ATOM 873 O O . LEU A 1 109 ? 21.303 0.258 -10.365 1.00 90.19 109 LEU A O 1
ATOM 877 N N . ARG A 1 110 ? 22.284 2.210 -10.888 1.00 90.31 110 ARG A N 1
ATOM 878 C CA . ARG A 1 110 ? 21.877 2.881 -9.646 1.00 90.31 110 ARG A CA 1
ATOM 879 C C . ARG A 1 110 ? 20.358 3.033 -9.589 1.00 90.31 110 ARG A C 1
ATOM 881 O O . ARG A 1 110 ? 19.761 2.624 -8.602 1.00 90.31 110 ARG A O 1
ATOM 888 N N . TYR A 1 111 ? 19.756 3.549 -10.657 1.00 91.19 111 TYR A N 1
ATOM 889 C CA . TYR A 1 111 ? 18.308 3.697 -10.752 1.00 91.19 111 TYR A CA 1
ATOM 890 C C . TYR A 1 111 ? 17.568 2.358 -10.615 1.00 91.19 111 TYR A C 1
ATOM 892 O O . TYR A 1 111 ? 16.592 2.284 -9.878 1.00 91.19 111 TYR A O 1
ATOM 900 N N . LEU A 1 112 ? 18.039 1.289 -11.265 1.00 92.69 112 LEU A N 1
ATOM 901 C CA . LEU A 1 112 ? 17.416 -0.035 -11.182 1.00 92.69 112 LEU A CA 1
ATOM 902 C C . LEU A 1 112 ? 17.481 -0.618 -9.765 1.00 92.69 112 LEU A C 1
ATOM 904 O O . LEU A 1 112 ? 16.521 -1.241 -9.329 1.00 92.69 112 LEU A O 1
ATOM 908 N N . ARG A 1 113 ? 18.582 -0.396 -9.032 1.00 90.94 113 ARG A N 1
ATOM 909 C CA . ARG A 1 113 ? 18.695 -0.799 -7.619 1.00 90.94 113 ARG A CA 1
ATOM 910 C C . ARG A 1 113 ? 17.764 -0.002 -6.712 1.00 90.94 113 ARG A C 1
ATOM 912 O O . ARG A 1 113 ? 17.134 -0.586 -5.845 1.00 90.94 113 ARG A O 1
ATOM 919 N N . GLU A 1 114 ? 17.678 1.310 -6.920 1.00 89.81 114 GLU A N 1
ATOM 920 C CA . GLU A 1 114 ? 16.747 2.178 -6.184 1.00 89.81 114 GLU A CA 1
ATOM 921 C C . GLU A 1 114 ? 15.293 1.790 -6.476 1.00 89.81 114 GLU A C 1
ATOM 923 O O . GLU A 1 114 ? 14.477 1.720 -5.575 1.00 89.81 114 GLU A O 1
ATOM 928 N N . SER A 1 115 ? 14.980 1.446 -7.723 1.00 91.56 115 SER A N 1
ATOM 929 C CA . SER A 1 115 ? 13.649 0.990 -8.135 1.00 91.56 115 SER A CA 1
ATOM 930 C C . SER A 1 115 ? 13.252 -0.328 -7.455 1.00 91.56 115 SER A C 1
ATOM 932 O O . SER A 1 115 ? 12.078 -0.565 -7.178 1.00 91.56 115 SER A O 1
ATOM 934 N N . GLU A 1 116 ? 14.220 -1.189 -7.150 1.00 91.00 116 GLU A N 1
ATOM 935 C CA . GLU A 1 116 ? 13.983 -2.494 -6.532 1.00 91.00 116 GLU A CA 1
ATOM 936 C C . GLU A 1 116 ? 13.538 -2.404 -5.063 1.00 91.00 116 GLU A C 1
ATOM 938 O O . GLU A 1 116 ? 12.982 -3.374 -4.544 1.00 91.00 116 GLU A O 1
ATOM 943 N N . THR A 1 117 ? 13.758 -1.270 -4.382 1.00 90.69 117 THR A N 1
ATOM 944 C CA . THR A 1 117 ? 13.398 -1.115 -2.960 1.00 90.69 117 THR A CA 1
ATOM 945 C C . THR A 1 117 ? 11.892 -1.193 -2.747 1.00 90.69 117 THR A C 1
ATOM 947 O O . THR A 1 117 ? 11.462 -1.911 -1.849 1.00 90.69 117 THR A O 1
ATOM 950 N N . LEU A 1 118 ? 11.100 -0.592 -3.644 1.00 91.69 118 LEU A N 1
ATOM 951 C CA . LEU A 1 118 ? 9.634 -0.628 -3.605 1.00 91.69 118 LEU A CA 1
ATOM 952 C C . LEU A 1 118 ? 9.093 -2.053 -3.440 1.00 91.69 118 LEU A C 1
ATOM 954 O O . LEU A 1 118 ? 8.278 -2.322 -2.564 1.00 91.69 118 LEU A O 1
ATOM 958 N N . ALA A 1 119 ? 9.555 -2.982 -4.281 1.00 89.75 119 ALA A N 1
ATOM 959 C CA . ALA A 1 119 ? 9.041 -4.347 -4.273 1.00 89.75 119 ALA A CA 1
ATOM 960 C C . ALA A 1 119 ? 9.429 -5.099 -2.992 1.00 89.75 119 ALA A C 1
ATOM 962 O O . ALA A 1 119 ? 8.621 -5.846 -2.450 1.00 89.75 119 ALA A O 1
ATOM 963 N N . HIS A 1 120 ? 10.647 -4.882 -2.489 1.00 88.94 120 HIS A N 1
ATOM 964 C CA . HIS A 1 120 ? 11.096 -5.481 -1.231 1.00 88.94 120 HIS A CA 1
ATOM 965 C C . HIS A 1 120 ? 10.334 -4.930 -0.023 1.00 88.94 120 HIS A C 1
ATOM 967 O O . HIS A 1 120 ? 9.984 -5.689 0.879 1.00 88.94 120 HIS A O 1
ATOM 973 N N . HIS A 1 121 ? 10.080 -3.621 0.008 1.00 92.12 121 HIS A N 1
ATOM 974 C CA . HIS A 1 121 ? 9.360 -3.003 1.110 1.00 92.12 121 HIS A CA 1
ATOM 975 C C . HIS A 1 121 ? 7.887 -3.419 1.136 1.00 92.12 121 HIS A C 1
ATOM 977 O O . HIS A 1 121 ? 7.403 -3.776 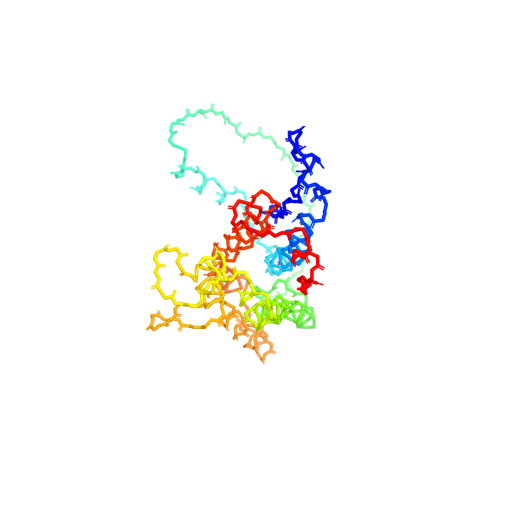2.206 1.00 92.12 121 HIS A O 1
ATOM 983 N N . LEU A 1 122 ? 7.211 -3.466 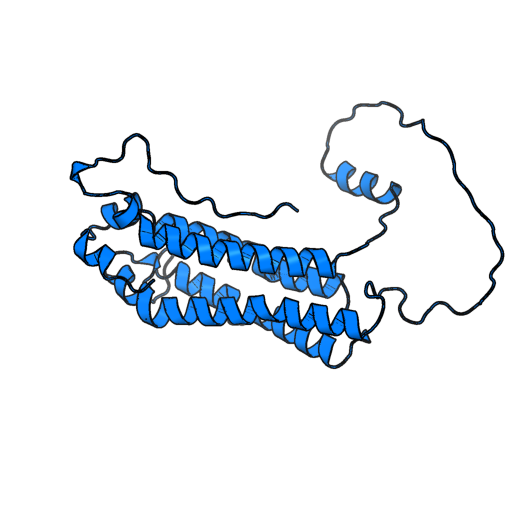-0.020 1.00 92.69 122 LEU A N 1
ATOM 984 C CA . LEU A 1 122 ? 5.840 -3.981 -0.123 1.00 92.69 122 LEU A CA 1
ATOM 985 C C . LEU A 1 122 ? 5.741 -5.453 0.310 1.00 92.69 122 LEU A C 1
ATOM 987 O O . LEU A 1 122 ? 4.804 -5.829 1.005 1.00 92.69 122 LEU A O 1
ATOM 991 N N . ASP A 1 123 ? 6.699 -6.299 -0.085 1.00 89.38 123 ASP A N 1
ATOM 992 C CA . ASP A 1 123 ? 6.711 -7.725 0.282 1.00 89.38 123 ASP A CA 1
ATOM 993 C C . ASP A 1 123 ? 6.872 -7.919 1.794 1.00 89.38 123 ASP A C 1
ATOM 995 O O . ASP A 1 123 ? 6.120 -8.659 2.425 1.00 89.38 123 ASP A O 1
ATOM 999 N N . MET A 1 124 ? 7.823 -7.211 2.402 1.00 90.88 124 MET A N 1
ATOM 1000 C CA . MET A 1 124 ? 8.018 -7.245 3.850 1.00 90.88 124 MET A CA 1
ATOM 1001 C C . MET A 1 124 ? 6.800 -6.705 4.610 1.00 90.88 124 MET A C 1
ATOM 1003 O O . MET A 1 124 ? 6.393 -7.312 5.598 1.00 90.88 124 MET A O 1
ATOM 1007 N N . HIS A 1 125 ? 6.238 -5.583 4.162 1.00 94.44 125 HIS A N 1
ATOM 1008 C CA . HIS A 1 125 ? 5.089 -4.930 4.782 1.00 94.44 125 HIS A CA 1
ATOM 1009 C C . HIS A 1 125 ? 3.863 -5.849 4.819 1.00 94.44 125 HIS A C 1
ATOM 1011 O O . HIS A 1 125 ? 3.404 -6.200 5.906 1.00 94.44 125 HIS A O 1
ATOM 1017 N N . HIS A 1 126 ? 3.452 -6.364 3.657 1.00 93.88 126 HIS A N 1
ATOM 1018 C CA . HIS A 1 126 ? 2.295 -7.253 3.544 1.00 93.88 126 HIS A CA 1
ATOM 1019 C C . HIS A 1 126 ? 2.492 -8.565 4.317 1.00 93.88 126 HIS A C 1
ATOM 1021 O O . HIS A 1 126 ? 1.567 -9.064 4.957 1.00 93.88 126 HIS A O 1
ATOM 1027 N N . ARG A 1 127 ? 3.718 -9.115 4.348 1.00 90.75 127 ARG A N 1
ATOM 1028 C CA . ARG A 1 127 ? 4.016 -10.301 5.172 1.00 90.75 127 ARG A CA 1
ATOM 1029 C C . ARG A 1 127 ? 3.852 -10.039 6.665 1.00 90.75 127 ARG A C 1
ATOM 1031 O O . ARG A 1 127 ? 3.391 -10.926 7.379 1.00 90.75 127 ARG A O 1
ATOM 1038 N N . ILE A 1 128 ? 4.257 -8.866 7.154 1.00 93.69 128 ILE A N 1
ATOM 1039 C CA . ILE A 1 128 ? 4.086 -8.500 8.567 1.00 93.69 128 ILE A CA 1
ATOM 1040 C C . ILE A 1 128 ? 2.597 -8.370 8.891 1.00 93.69 128 ILE A C 1
ATOM 1042 O O . ILE A 1 128 ? 2.143 -8.891 9.912 1.00 93.69 128 ILE A O 1
ATOM 1046 N N . GLU A 1 129 ? 1.835 -7.729 8.012 1.00 96.25 129 GLU A N 1
ATOM 1047 C CA . GLU A 1 129 ? 0.396 -7.554 8.176 1.00 96.25 129 GLU A CA 1
ATOM 1048 C C . GLU A 1 129 ? -0.342 -8.882 8.240 1.00 96.25 129 GLU A C 1
ATOM 1050 O O . GLU A 1 129 ? -1.025 -9.159 9.227 1.00 96.25 129 GLU A O 1
ATOM 1055 N N . GLU A 1 130 ? -0.147 -9.740 7.242 1.00 94.50 130 GLU A N 1
ATOM 1056 C CA . GLU A 1 130 ? -0.797 -11.047 7.169 1.00 94.50 130 GLU A CA 1
ATOM 1057 C C . GLU A 1 130 ? -0.402 -11.965 8.330 1.00 94.50 130 GLU A C 1
ATOM 1059 O O . GLU A 1 130 ? -1.234 -12.722 8.835 1.00 94.50 130 GLU A O 1
ATOM 1064 N N . ALA A 1 131 ? 0.848 -11.889 8.794 1.00 93.31 131 ALA A N 1
ATOM 1065 C CA . ALA A 1 131 ? 1.326 -12.730 9.885 1.00 93.31 131 ALA A CA 1
ATOM 1066 C C . ALA A 1 131 ? 0.868 -12.246 11.270 1.00 93.31 131 ALA A C 1
ATOM 1068 O O . ALA A 1 131 ? 0.605 -13.075 12.147 1.00 93.31 131 ALA A O 1
ATOM 1069 N N . TYR A 1 132 ? 0.796 -10.929 11.497 1.00 94.44 132 TYR A N 1
ATOM 1070 C CA . TYR A 1 132 ? 0.707 -10.376 12.854 1.00 94.44 132 TYR A CA 1
ATOM 1071 C C . TYR A 1 132 ? -0.443 -9.389 13.085 1.00 94.44 132 TYR A C 1
ATOM 1073 O O . TYR A 1 132 ? -0.912 -9.287 14.220 1.00 94.44 132 TYR A O 1
ATOM 1081 N N . ILE A 1 133 ? -0.927 -8.692 12.054 1.00 95.62 133 ILE A N 1
ATOM 1082 C CA . ILE A 1 133 ? -1.934 -7.624 12.191 1.00 95.62 133 ILE A CA 1
ATOM 1083 C C . ILE A 1 133 ? -3.315 -8.128 11.756 1.00 95.62 133 ILE A C 1
ATOM 1085 O O . ILE A 1 133 ? -4.266 -8.121 12.546 1.00 95.62 133 ILE A O 1
ATOM 1089 N N . PHE A 1 134 ? -3.434 -8.643 10.533 1.00 95.81 134 PHE A N 1
ATOM 1090 C CA . PHE A 1 134 ? -4.696 -9.098 9.944 1.00 95.81 134 PHE A CA 1
ATOM 1091 C C . PHE A 1 134 ? -5.386 -10.190 10.763 1.00 95.81 134 PHE A C 1
ATOM 1093 O O . PHE A 1 134 ? -6.594 -10.069 10.977 1.00 95.81 134 PHE A O 1
ATOM 1100 N N . PRO A 1 135 ? -4.686 -11.188 11.345 1.00 94.56 135 PRO A N 1
ATOM 1101 C CA . PRO A 1 135 ? -5.334 -12.188 12.194 1.00 94.56 135 PRO A CA 1
ATOM 1102 C C . PRO A 1 135 ? -6.028 -11.591 13.429 1.00 94.56 135 PRO A C 1
ATOM 1104 O O . PRO A 1 135 ? -6.990 -12.163 13.949 1.00 94.56 135 PRO A O 1
ATOM 1107 N N . LEU A 1 136 ? -5.557 -10.441 13.922 1.00 95.31 136 LEU A N 1
ATOM 1108 C CA . LEU A 1 136 ? -6.173 -9.739 15.046 1.00 95.31 136 LEU A CA 1
ATOM 1109 C C . LEU A 1 136 ? -7.396 -8.928 14.597 1.00 95.31 136 LEU A C 1
ATOM 1111 O O . LEU A 1 136 ? -8.426 -8.977 15.276 1.00 95.31 136 LEU A O 1
ATOM 1115 N N . LEU A 1 137 ? -7.311 -8.248 13.448 1.00 96.69 137 LEU A N 1
ATOM 1116 C CA . LEU A 1 137 ? -8.423 -7.494 12.850 1.00 96.69 137 LEU A CA 1
ATOM 1117 C C . LEU A 1 137 ? -9.572 -8.413 12.421 1.00 96.69 137 LEU A C 1
ATOM 1119 O O . LEU A 1 137 ? -10.739 -8.151 12.724 1.00 96.69 137 LEU A O 1
ATOM 1123 N N . ALA A 1 138 ? -9.234 -9.546 11.804 1.00 95.38 138 ALA A N 1
ATOM 1124 C CA . ALA A 1 138 ? -10.151 -10.550 11.271 1.00 95.38 138 ALA A CA 1
ATOM 1125 C C . ALA A 1 138 ? -11.160 -11.090 12.295 1.00 95.38 138 ALA A C 1
ATOM 1127 O O . ALA A 1 138 ? -12.224 -11.580 11.916 1.00 95.38 138 ALA A O 1
ATOM 1128 N N . LYS A 1 139 ? -10.867 -10.972 13.598 1.00 94.12 139 LYS A N 1
ATOM 1129 C CA . LYS A 1 139 ? -11.793 -11.343 14.680 1.00 94.12 139 LYS A CA 1
ATOM 1130 C C . LYS A 1 139 ? -13.107 -10.561 14.632 1.00 94.12 139 LYS A C 1
ATOM 1132 O O . LYS A 1 139 ? -14.113 -11.056 15.132 1.00 94.12 139 LYS A O 1
ATOM 1137 N N . ARG A 1 140 ? -13.090 -9.343 14.081 1.00 95.50 140 ARG A N 1
ATOM 1138 C CA . ARG A 1 140 ? -14.251 -8.436 14.014 1.00 95.50 140 ARG A CA 1
ATOM 1139 C C . ARG A 1 140 ? -14.477 -7.838 12.627 1.00 95.50 140 ARG A C 1
ATOM 1141 O O . ARG A 1 140 ? -15.594 -7.436 12.322 1.00 95.50 140 ARG A O 1
ATOM 1148 N N . MET A 1 141 ? -13.444 -7.803 11.791 1.00 95.06 141 MET A N 1
ATOM 1149 C CA . MET A 1 141 ? -13.460 -7.161 10.480 1.00 95.06 141 MET A CA 1
ATOM 1150 C C . MET A 1 141 ? -13.191 -8.206 9.387 1.00 95.06 141 MET A C 1
ATOM 1152 O O . MET A 1 141 ? -12.034 -8.523 9.103 1.00 95.06 141 MET A O 1
ATOM 1156 N N . PRO A 1 142 ? -14.239 -8.799 8.783 1.00 92.94 142 PRO A N 1
ATOM 1157 C CA . PRO A 1 142 ? -14.097 -9.929 7.864 1.00 92.94 142 PRO A CA 1
ATOM 1158 C C . PRO A 1 142 ? -13.309 -9.604 6.587 1.00 92.94 142 PRO A C 1
ATOM 1160 O O . PRO A 1 142 ? -12.817 -10.523 5.935 1.00 92.94 142 PRO A O 1
ATOM 1163 N N . GLN A 1 143 ? -13.143 -8.331 6.225 1.00 93.94 143 GLN A N 1
ATOM 1164 C CA . GLN A 1 143 ? -12.307 -7.924 5.094 1.00 93.94 143 GLN A CA 1
ATOM 1165 C C . GLN A 1 143 ? -10.806 -8.185 5.291 1.00 93.94 143 GLN A C 1
ATOM 1167 O O . GLN A 1 143 ? -10.086 -8.279 4.302 1.00 93.94 143 GLN A O 1
ATOM 1172 N N . PHE A 1 144 ? -10.359 -8.382 6.536 1.00 94.88 144 PHE A N 1
ATOM 1173 C CA . PHE A 1 144 ? -8.996 -8.812 6.875 1.00 94.88 144 PHE A CA 1
ATOM 1174 C C . PHE A 1 144 ? -8.892 -10.326 7.113 1.00 94.88 144 PHE A C 1
ATOM 1176 O O . PHE A 1 144 ? -7.812 -10.843 7.374 1.00 94.88 144 PHE A O 1
ATOM 1183 N N . ALA A 1 145 ? -10.015 -11.051 7.089 1.00 90.50 145 ALA A N 1
ATOM 1184 C CA . ALA A 1 145 ? -10.030 -12.485 7.343 1.00 90.50 145 ALA A CA 1
ATOM 1185 C C . ALA A 1 145 ? -9.654 -13.281 6.096 1.00 90.50 145 ALA A C 1
ATOM 1187 O O . ALA A 1 145 ? -10.121 -12.976 5.003 1.00 90.50 145 ALA A O 1
ATOM 1188 N N . ASP A 1 146 ? -8.928 -14.378 6.288 1.00 79.50 146 ASP A N 1
ATOM 1189 C CA . ASP A 1 146 ? -8.643 -15.326 5.215 1.00 79.50 146 ASP A CA 1
ATOM 1190 C C . ASP A 1 146 ? -9.941 -15.968 4.663 1.00 79.50 146 ASP A C 1
ATOM 1192 O O . ASP A 1 146 ? -10.838 -16.397 5.413 1.00 79.50 146 ASP A O 1
ATOM 1196 N N . GLY A 1 147 ? -10.069 -15.995 3.334 1.00 68.00 147 GLY A N 1
ATOM 1197 C CA . GLY A 1 147 ? -11.150 -16.646 2.591 1.00 68.00 147 GLY A CA 1
ATOM 1198 C C . GLY A 1 147 ? -11.838 -15.782 1.526 1.00 68.00 147 GLY A C 1
ATOM 1199 O O . GLY A 1 147 ? -12.073 -14.595 1.713 1.00 68.00 147 GLY A O 1
ATOM 1200 N N . ALA A 1 148 ? -12.249 -16.424 0.428 1.00 51.34 148 ALA A N 1
ATOM 1201 C CA . ALA A 1 148 ? -12.866 -15.776 -0.729 1.00 51.34 148 ALA A CA 1
ATOM 1202 C C . ALA A 1 148 ? -14.368 -15.477 -0.530 1.00 51.34 148 ALA A C 1
ATOM 1204 O O . ALA A 1 148 ? -15.194 -16.380 -0.391 1.00 51.34 148 ALA A O 1
ATOM 1205 N N . GLY A 1 149 ? -14.733 -14.196 -0.560 1.00 55.06 149 GLY A N 1
ATOM 1206 C CA . GLY A 1 149 ? -16.107 -13.689 -0.640 1.00 55.06 149 GLY A CA 1
ATOM 1207 C C . GLY A 1 149 ? -16.087 -12.212 -1.041 1.00 55.06 149 GLY A C 1
ATOM 1208 O O . GLY A 1 149 ? -15.065 -11.561 -0.876 1.00 55.06 149 GLY A O 1
ATOM 1209 N N . SER A 1 150 ? -17.188 -11.644 -1.548 1.00 54.69 150 SER A N 1
ATOM 1210 C CA . SER A 1 150 ? -17.174 -10.314 -2.203 1.00 54.69 150 SER A CA 1
ATOM 1211 C C . SER A 1 150 ? -16.679 -9.137 -1.342 1.00 54.69 150 SER A C 1
ATOM 1213 O O . SER A 1 150 ? -16.394 -8.074 -1.885 1.00 54.69 150 SER A O 1
ATOM 1215 N N . ARG A 1 151 ? -16.582 -9.308 -0.017 1.00 66.00 151 ARG A N 1
ATOM 1216 C CA . ARG A 1 151 ? -15.881 -8.397 0.909 1.00 66.00 151 ARG A CA 1
ATOM 1217 C C . ARG A 1 151 ? -14.988 -9.109 1.927 1.00 66.00 151 ARG A C 1
ATOM 1219 O O . ARG A 1 151 ? -14.377 -8.438 2.746 1.00 66.00 151 ARG A O 1
ATOM 1226 N N . LYS A 1 152 ? -14.950 -10.445 1.936 1.00 77.31 152 LYS A N 1
ATOM 1227 C CA . LYS A 1 152 ? -14.141 -11.205 2.896 1.00 77.31 152 LYS A CA 1
ATOM 1228 C C . LYS A 1 152 ? -12.733 -11.337 2.325 1.00 77.31 152 LYS A C 1
ATOM 1230 O O . LYS A 1 152 ? -12.605 -11.661 1.148 1.00 77.31 152 LYS A O 1
ATOM 1235 N N . GLY A 1 153 ? -11.724 -11.039 3.136 1.00 83.94 153 GLY A N 1
ATOM 1236 C CA . GLY A 1 153 ? -10.325 -11.109 2.715 1.00 83.94 153 GLY A CA 1
ATOM 1237 C C . GLY A 1 153 ? -9.954 -10.136 1.599 1.00 83.94 153 GLY A C 1
ATOM 1238 O O . GLY A 1 153 ? -9.013 -10.412 0.868 1.00 83.94 153 GLY A O 1
ATOM 1239 N N . ALA A 1 154 ? -10.680 -9.024 1.435 1.00 88.12 154 ALA A N 1
ATOM 1240 C CA . ALA A 1 154 ? -10.407 -8.048 0.380 1.00 88.12 154 ALA A CA 1
ATOM 1241 C C . ALA A 1 154 ? -8.952 -7.544 0.416 1.00 88.12 154 ALA A C 1
ATOM 1243 O O . ALA A 1 154 ? -8.328 -7.463 -0.638 1.00 88.12 154 ALA A O 1
ATOM 1244 N N . HIS A 1 155 ? -8.400 -7.307 1.615 1.00 92.56 155 HIS A N 1
ATOM 1245 C CA . HIS A 1 155 ? -7.009 -6.864 1.792 1.00 92.56 155 HIS A CA 1
ATOM 1246 C C . HIS A 1 155 ? -5.990 -7.961 1.449 1.00 92.56 155 HIS A C 1
ATOM 1248 O O . HIS A 1 155 ? -5.013 -7.712 0.748 1.00 92.56 155 HIS A O 1
ATOM 1254 N N . ILE A 1 156 ? -6.271 -9.214 1.824 1.00 91.06 156 ILE A N 1
ATOM 1255 C CA . ILE A 1 156 ? -5.441 -10.376 1.449 1.00 91.06 156 ILE A CA 1
ATOM 1256 C C . ILE A 1 156 ? -5.469 -10.588 -0.071 1.00 91.06 156 ILE A C 1
ATOM 1258 O O . ILE A 1 156 ? -4.442 -10.827 -0.702 1.00 91.06 156 ILE A O 1
ATOM 1262 N N . VAL A 1 157 ? -6.645 -10.457 -0.691 1.00 89.44 157 VAL A N 1
ATOM 1263 C CA . VAL A 1 157 ? -6.787 -10.545 -2.148 1.00 89.44 157 VAL A CA 1
ATOM 1264 C C . VAL A 1 157 ? -5.996 -9.431 -2.832 1.00 89.44 157 VAL A C 1
ATOM 1266 O O . VAL A 1 157 ? -5.339 -9.706 -3.835 1.00 89.44 157 VAL A O 1
ATOM 1269 N N . SER A 1 158 ? -6.004 -8.200 -2.309 1.00 90.12 158 SER A N 1
ATOM 1270 C CA . SER A 1 158 ? -5.168 -7.138 -2.871 1.00 90.12 158 SER A CA 1
ATOM 1271 C C . SER A 1 158 ? -3.674 -7.395 -2.681 1.00 90.12 158 SER A C 1
ATOM 1273 O O . SER A 1 158 ? -2.925 -7.160 -3.625 1.00 90.12 158 SER A O 1
ATOM 1275 N N . HIS A 1 159 ? -3.229 -7.944 -1.543 1.00 91.50 159 HIS A N 1
ATOM 1276 C CA . HIS A 1 159 ? -1.829 -8.353 -1.368 1.00 91.50 159 HIS A CA 1
ATOM 1277 C C . HIS A 1 159 ? -1.418 -9.379 -2.423 1.00 91.50 159 HIS A C 1
ATOM 1279 O O . HIS A 1 159 ? -0.401 -9.197 -3.095 1.00 91.50 159 HIS A O 1
ATOM 1285 N N . ALA A 1 160 ? -2.245 -10.405 -2.641 1.00 87.44 160 ALA A N 1
ATOM 1286 C CA . ALA A 1 160 ? -2.005 -11.408 -3.670 1.00 87.44 160 ALA A CA 1
ATOM 1287 C C . ALA A 1 160 ? -1.991 -10.795 -5.081 1.00 87.44 160 ALA A C 1
ATOM 1289 O O . ALA A 1 160 ? -1.129 -11.113 -5.891 1.00 87.44 160 ALA A O 1
ATOM 1290 N N . GLN A 1 161 ? -2.887 -9.855 -5.388 1.00 85.25 161 GLN A N 1
ATOM 1291 C CA . GLN A 1 161 ? -2.891 -9.152 -6.679 1.00 85.25 161 GLN A CA 1
ATOM 1292 C C . GLN A 1 161 ? -1.696 -8.207 -6.873 1.00 85.25 161 GLN A C 1
ATOM 1294 O O . GLN A 1 161 ? -1.361 -7.873 -8.011 1.00 85.25 161 GLN A O 1
ATOM 1299 N N . ILE A 1 162 ? -1.060 -7.759 -5.792 1.00 87.56 162 ILE A N 1
ATOM 1300 C CA . ILE A 1 162 ? 0.182 -6.987 -5.847 1.00 87.56 162 ILE A CA 1
ATOM 1301 C C . ILE A 1 162 ? 1.377 -7.940 -6.049 1.00 87.56 162 ILE A C 1
ATOM 1303 O O . ILE A 1 162 ? 2.229 -7.645 -6.894 1.00 87.56 162 ILE A O 1
ATOM 1307 N N . HIS A 1 163 ? 1.405 -9.093 -5.357 1.00 80.94 163 HIS A N 1
ATOM 1308 C CA . HIS A 1 163 ? 2.592 -9.959 -5.198 1.00 80.94 163 HIS A CA 1
ATOM 1309 C C . HIS A 1 163 ? 2.617 -11.325 -5.898 1.00 80.94 163 HIS A C 1
ATOM 1311 O O . HIS A 1 163 ? 3.718 -11.792 -6.177 1.00 80.94 163 HIS A O 1
ATOM 1317 N N . GLU A 1 164 ? 1.486 -11.976 -6.196 1.00 67.31 164 GLU A N 1
ATOM 1318 C CA . GLU A 1 164 ? 1.450 -13.403 -6.605 1.00 67.31 164 GLU A CA 1
ATOM 1319 C C . GLU A 1 164 ? 1.620 -13.711 -8.094 1.00 67.31 164 GLU A C 1
ATOM 1321 O O . GLU A 1 164 ? 2.632 -13.357 -8.641 1.00 67.31 164 GLU A O 1
ATOM 1326 N N . ALA A 1 165 ? 0.733 -14.407 -8.804 1.00 52.88 165 ALA A N 1
ATOM 1327 C CA . ALA A 1 165 ? 0.555 -14.355 -10.260 1.00 52.88 165 ALA A CA 1
ATOM 1328 C C . ALA A 1 165 ? -0.685 -15.134 -10.608 1.00 52.88 165 ALA A C 1
ATOM 1330 O O . ALA A 1 165 ? -0.810 -16.289 -10.213 1.00 52.88 165 ALA A O 1
ATOM 1331 N N . ASP A 1 166 ? -1.625 -14.508 -11.317 1.00 46.38 166 ASP A N 1
ATOM 1332 C CA . ASP A 1 166 ? -2.820 -15.235 -11.710 1.00 46.38 166 ASP A CA 1
ATOM 1333 C C . ASP A 1 166 ? -2.519 -16.226 -12.854 1.00 46.38 166 ASP A C 1
ATOM 1335 O O . ASP A 1 166 ? -1.539 -16.115 -13.598 1.00 46.38 166 ASP A O 1
ATOM 1339 N N . ALA A 1 167 ? -3.398 -17.219 -13.006 1.00 42.91 167 ALA A N 1
ATOM 1340 C CA . ALA A 1 167 ? -3.331 -18.244 -14.049 1.00 42.91 167 ALA A CA 1
ATOM 1341 C C . ALA A 1 167 ? -3.533 -17.699 -15.483 1.00 42.91 167 ALA A C 1
ATOM 1343 O O . ALA A 1 167 ? -3.393 -18.451 -16.446 1.00 42.91 167 ALA A O 1
ATOM 1344 N N . ASN A 1 168 ? -3.834 -16.404 -15.633 1.00 42.94 168 ASN A N 1
ATOM 1345 C CA . ASN A 1 168 ? -3.886 -15.668 -16.898 1.00 42.94 168 ASN A CA 1
ATOM 1346 C C . ASN A 1 168 ? -2.691 -14.702 -17.046 1.00 42.94 168 ASN A C 1
ATOM 1348 O O . ASN A 1 168 ? -2.687 -13.812 -17.900 1.00 42.94 168 ASN A O 1
ATOM 1352 N N . GLY A 1 169 ? -1.645 -14.916 -16.241 1.00 46.25 169 GLY A N 1
ATOM 1353 C CA . GLY A 1 169 ? -0.347 -14.270 -16.321 1.00 46.25 169 GLY A CA 1
ATOM 1354 C C . GLY A 1 169 ? -0.290 -12.858 -15.753 1.00 46.25 169 GLY A C 1
ATOM 1355 O O . GLY A 1 169 ? 0.774 -12.252 -15.856 1.00 46.25 169 GLY A O 1
ATOM 1356 N N . GLY A 1 170 ? -1.371 -12.309 -15.200 1.00 47.88 170 GLY A N 1
ATOM 1357 C CA . GLY A 1 170 ? -1.464 -10.943 -14.694 1.00 47.88 170 GLY A CA 1
ATOM 1358 C C . GLY A 1 170 ? -0.950 -10.816 -13.271 1.00 47.88 170 GLY A C 1
ATOM 1359 O O . GLY A 1 170 ? -1.626 -11.203 -12.323 1.00 47.88 170 GLY A O 1
ATOM 1360 N N . LEU A 1 171 ? 0.241 -10.240 -13.142 1.00 53.62 171 LEU A N 1
ATOM 1361 C CA . LEU A 1 171 ? 0.804 -9.824 -11.873 1.00 53.62 171 LEU A CA 1
ATOM 1362 C C . LEU A 1 171 ? 1.887 -8.791 -12.065 1.00 53.62 171 LEU A C 1
ATOM 1364 O O . LEU A 1 171 ? 2.361 -8.615 -13.178 1.00 53.62 171 LEU A O 1
ATOM 1368 N N . ALA A 1 172 ? 2.254 -8.080 -11.017 1.00 64.75 172 ALA A N 1
ATOM 1369 C CA . ALA A 1 172 ? 2.731 -6.736 -11.193 1.00 64.75 172 ALA A CA 1
ATOM 1370 C C . ALA A 1 172 ? 4.007 -6.413 -10.402 1.00 64.75 172 ALA A C 1
ATOM 1372 O O . ALA A 1 172 ? 4.974 -5.986 -11.033 1.00 64.75 172 ALA A O 1
ATOM 1373 N N . ALA A 1 173 ? 4.105 -6.736 -9.102 1.00 74.25 173 ALA A N 1
ATOM 1374 C CA . ALA A 1 173 ? 5.379 -6.612 -8.380 1.00 74.25 173 ALA A CA 1
ATOM 1375 C C . ALA A 1 173 ? 6.399 -7.682 -8.816 1.00 74.25 173 ALA A C 1
ATOM 1377 O O . ALA A 1 173 ? 7.574 -7.371 -9.007 1.00 74.25 173 ALA A O 1
ATOM 1378 N N . GLU A 1 174 ? 5.967 -8.921 -9.081 1.00 79.19 174 GLU A N 1
ATOM 1379 C CA . GLU A 1 174 ? 6.860 -9.967 -9.604 1.00 79.19 174 GLU A CA 1
ATOM 1380 C C . GLU A 1 174 ? 7.329 -9.648 -11.038 1.00 79.19 174 GLU A C 1
ATOM 1382 O O . GLU A 1 174 ? 8.506 -9.808 -11.367 1.00 79.19 174 GLU A O 1
ATOM 1387 N N . ARG A 1 175 ? 6.437 -9.134 -11.904 1.00 82.62 175 ARG A N 1
ATOM 1388 C CA . ARG A 1 175 ? 6.822 -8.657 -13.247 1.00 82.62 175 ARG A CA 1
ATOM 1389 C C . ARG A 1 175 ? 7.805 -7.492 -13.159 1.00 82.62 175 ARG A C 1
ATOM 1391 O O . ARG A 1 175 ? 8.776 -7.467 -13.911 1.00 82.62 175 ARG A O 1
ATOM 1398 N N . TYR A 1 176 ? 7.591 -6.577 -12.219 1.00 89.62 176 TYR A N 1
ATOM 1399 C CA . TYR A 1 176 ? 8.501 -5.476 -11.919 1.00 89.62 176 TYR A CA 1
ATOM 1400 C C . TYR A 1 176 ? 9.883 -5.967 -11.503 1.00 89.62 176 TYR A C 1
ATOM 1402 O O . TYR A 1 176 ? 10.872 -5.609 -12.141 1.00 89.62 176 TYR A O 1
ATOM 1410 N N . GLN A 1 177 ? 9.965 -6.874 -10.532 1.00 89.50 177 GLN A N 1
ATOM 1411 C CA . GLN A 1 177 ? 11.230 -7.483 -10.119 1.00 89.50 177 GLN A CA 1
ATOM 1412 C C . GLN A 1 177 ? 11.926 -8.218 -11.274 1.00 89.50 177 GLN A C 1
ATOM 1414 O O . GLN A 1 177 ? 13.125 -8.030 -11.485 1.00 89.50 177 GLN A O 1
ATOM 1419 N N . LYS A 1 178 ? 11.189 -9.004 -12.072 1.00 90.19 178 LYS A N 1
ATOM 1420 C CA . LYS A 1 178 ? 11.729 -9.696 -13.258 1.00 90.19 178 LYS A CA 1
ATOM 1421 C C . LYS A 1 178 ? 12.292 -8.709 -14.280 1.00 90.19 178 LYS A C 1
ATOM 1423 O O . LYS A 1 178 ? 13.404 -8.910 -14.766 1.00 90.19 178 LYS A O 1
ATOM 1428 N N . TYR A 1 179 ? 11.566 -7.633 -14.571 1.00 91.44 179 TYR A N 1
ATOM 1429 C CA . TYR A 1 179 ? 12.003 -6.596 -15.502 1.00 91.44 179 TYR A CA 1
ATOM 1430 C C . TYR A 1 179 ? 13.267 -5.870 -15.015 1.00 91.44 179 TYR A C 1
ATOM 1432 O O . TYR A 1 179 ? 14.211 -5.667 -15.786 1.00 91.44 179 TYR A O 1
ATOM 1440 N N . LEU A 1 180 ? 13.324 -5.529 -13.723 1.00 93.06 180 LEU A N 1
ATOM 1441 C CA . LEU A 1 180 ? 14.508 -4.938 -13.097 1.00 93.06 180 LEU A CA 1
ATOM 1442 C C . LEU A 1 180 ? 15.705 -5.893 -13.141 1.00 93.06 180 LEU A C 1
ATOM 1444 O O . LEU A 1 180 ? 16.808 -5.478 -13.495 1.00 93.06 180 LEU A O 1
ATOM 1448 N N . ALA A 1 181 ? 15.504 -7.172 -12.817 1.00 93.25 181 ALA A N 1
ATOM 1449 C CA . ALA A 1 181 ? 16.551 -8.189 -12.853 1.00 93.25 181 ALA A CA 1
ATOM 1450 C C . ALA A 1 181 ? 17.120 -8.374 -14.268 1.00 93.25 181 ALA A C 1
ATOM 1452 O O . ALA A 1 181 ? 18.340 -8.371 -14.439 1.00 93.25 181 ALA A O 1
ATOM 1453 N N . GLN A 1 182 ? 16.251 -8.454 -15.279 1.00 93.38 182 GLN A N 1
ATOM 1454 C CA . GLN A 1 182 ? 16.647 -8.519 -16.688 1.00 93.38 182 GLN A CA 1
ATOM 1455 C C . GLN A 1 182 ? 17.436 -7.275 -17.104 1.00 93.38 182 GLN A C 1
ATOM 1457 O O . GLN A 1 182 ? 18.546 -7.404 -17.607 1.00 93.38 182 GLN A O 1
ATOM 1462 N N . SER A 1 183 ? 16.925 -6.082 -16.794 1.00 92.50 183 SER A N 1
ATOM 1463 C CA . SER A 1 183 ? 17.573 -4.806 -17.131 1.00 92.50 183 SER A CA 1
ATOM 1464 C C . SER A 1 183 ? 18.923 -4.604 -16.430 1.00 92.50 183 SER A C 1
ATOM 1466 O O . SER A 1 183 ? 19.791 -3.901 -16.939 1.00 92.50 183 SER A O 1
ATOM 1468 N N . LYS A 1 184 ? 19.124 -5.202 -15.247 1.00 92.88 184 LYS A N 1
ATOM 1469 C CA . LYS A 1 184 ? 20.425 -5.209 -14.558 1.00 92.88 184 LYS A CA 1
ATOM 1470 C C . LYS A 1 184 ? 21.417 -6.167 -15.217 1.00 92.88 184 LYS A C 1
ATOM 1472 O O . LYS A 1 184 ? 22.605 -5.859 -15.256 1.00 92.88 184 LYS A O 1
ATOM 1477 N N . ALA A 1 185 ? 20.942 -7.324 -15.677 1.00 93.94 185 ALA A N 1
ATOM 1478 C CA . ALA A 1 185 ? 21.769 -8.331 -16.338 1.00 93.94 185 ALA A CA 1
ATOM 1479 C C . ALA A 1 185 ? 22.161 -7.906 -17.763 1.00 93.94 185 ALA A C 1
ATOM 1481 O O . ALA A 1 185 ? 23.298 -8.124 -18.176 1.00 93.94 185 ALA A O 1
ATOM 1482 N N . ASP A 1 186 ? 21.241 -7.263 -18.480 1.00 91.62 186 ASP A N 1
ATOM 1483 C CA . ASP A 1 186 ? 21.457 -6.671 -19.795 1.00 91.62 186 ASP A CA 1
ATOM 1484 C C . ASP A 1 186 ? 20.944 -5.218 -19.817 1.00 91.62 186 ASP A C 1
ATOM 1486 O O . ASP A 1 186 ? 19.773 -4.971 -20.107 1.00 91.62 186 ASP A O 1
ATOM 1490 N N . PRO A 1 187 ? 21.812 -4.220 -19.562 1.00 88.56 187 PRO A N 1
ATOM 1491 C CA . PRO A 1 187 ? 21.443 -2.804 -19.620 1.00 88.56 187 PRO A CA 1
ATOM 1492 C C . PRO A 1 187 ? 20.812 -2.353 -20.946 1.00 88.56 187 PRO A C 1
ATOM 1494 O O . PRO A 1 187 ? 20.134 -1.325 -20.980 1.00 88.56 187 PRO A O 1
ATOM 1497 N N . LYS A 1 188 ? 21.014 -3.099 -22.043 1.00 87.19 188 LYS A N 1
ATOM 1498 C CA . LYS A 1 188 ? 20.409 -2.797 -23.349 1.00 87.19 188 LYS A CA 1
ATOM 1499 C C . LYS A 1 188 ? 18.958 -3.257 -23.451 1.00 87.19 188 LYS A C 1
ATOM 1501 O O . LYS A 1 188 ? 18.242 -2.757 -24.315 1.00 87.19 188 LYS A O 1
ATOM 1506 N N . SER A 1 189 ? 18.514 -4.172 -22.587 1.00 89.56 189 SER A N 1
ATOM 1507 C CA . SER A 1 189 ? 17.116 -4.609 -22.530 1.00 89.56 189 SER A CA 1
ATOM 1508 C C . SER A 1 189 ? 16.212 -3.584 -21.843 1.00 89.56 189 SER A C 1
ATOM 1510 O O . SER A 1 189 ? 14.988 -3.688 -21.925 1.00 89.56 189 SER A O 1
ATOM 1512 N N . TYR A 1 190 ? 16.794 -2.600 -21.150 1.00 89.56 190 TYR A N 1
ATOM 1513 C CA . TYR A 1 190 ? 16.034 -1.558 -20.480 1.00 89.56 190 TYR A CA 1
ATOM 1514 C C . TYR A 1 190 ? 15.355 -0.618 -21.485 1.00 89.56 190 TYR A C 1
ATOM 1516 O O . TYR A 1 190 ? 15.982 -0.032 -22.367 1.00 89.56 190 TYR A O 1
ATOM 1524 N N . SER A 1 191 ? 14.066 -0.381 -21.268 1.00 87.81 191 SER A N 1
ATOM 1525 C CA . SER A 1 191 ? 13.296 0.686 -21.895 1.00 87.81 191 SER A CA 1
ATOM 1526 C C . SER A 1 191 ? 12.456 1.458 -20.871 1.00 87.81 191 SER A C 1
ATOM 1528 O O . SER A 1 191 ? 11.909 0.919 -19.907 1.00 87.81 191 SER A O 1
ATOM 1530 N N . ALA A 1 192 ? 12.297 2.760 -21.095 1.00 84.75 192 ALA A N 1
ATOM 1531 C CA . ALA A 1 192 ? 11.406 3.570 -20.266 1.00 84.75 192 ALA A CA 1
ATOM 1532 C C . ALA A 1 192 ? 9.923 3.201 -20.450 1.00 84.75 192 ALA A C 1
ATOM 1534 O O . ALA A 1 192 ? 9.097 3.573 -19.625 1.00 84.75 192 ALA A O 1
ATOM 1535 N N . GLU A 1 193 ? 9.564 2.560 -21.564 1.00 84.50 193 GLU A N 1
ATOM 1536 C CA . GLU A 1 193 ? 8.212 2.054 -21.833 1.00 84.50 193 GLU A CA 1
ATOM 1537 C C . GLU A 1 193 ? 7.934 0.776 -21.059 1.00 84.50 193 GLU A C 1
ATOM 1539 O O . GLU A 1 193 ? 7.017 0.781 -20.251 1.00 84.50 193 GLU A O 1
ATOM 1544 N N . GLY A 1 194 ? 8.805 -0.231 -21.161 1.00 87.50 194 GLY A N 1
ATOM 1545 C CA . GLY A 1 194 ? 8.674 -1.459 -20.378 1.00 87.50 194 GLY A CA 1
ATOM 1546 C C . GLY A 1 194 ? 8.636 -1.197 -18.872 1.00 87.50 194 GLY A C 1
ATOM 1547 O O . GLY A 1 194 ? 7.853 -1.821 -18.162 1.00 87.50 194 GLY A O 1
ATOM 1548 N N . MET A 1 195 ? 9.400 -0.212 -18.383 1.00 89.25 195 MET A N 1
ATOM 1549 C CA . MET A 1 195 ? 9.310 0.217 -16.984 1.00 89.25 195 MET A CA 1
ATOM 1550 C C . MET A 1 195 ? 7.919 0.773 -16.629 1.00 89.25 195 MET A C 1
ATOM 1552 O O . MET A 1 195 ? 7.358 0.408 -15.599 1.00 89.25 195 MET A O 1
ATOM 1556 N N . ARG A 1 196 ? 7.357 1.646 -17.478 1.00 86.81 196 ARG A N 1
ATOM 1557 C CA . ARG A 1 196 ? 6.026 2.242 -17.269 1.00 86.81 196 ARG A CA 1
ATOM 1558 C C . ARG A 1 196 ? 4.939 1.187 -17.305 1.00 86.81 196 ARG A C 1
ATOM 1560 O O . ARG A 1 196 ? 4.176 1.105 -16.356 1.00 86.81 196 ARG A O 1
ATOM 1567 N N . ASP A 1 197 ? 4.928 0.356 -18.338 1.00 87.44 197 ASP A N 1
ATOM 1568 C CA . ASP A 1 197 ? 3.921 -0.690 -18.510 1.00 87.44 197 ASP A CA 1
ATOM 1569 C C . ASP A 1 197 ? 3.928 -1.654 -17.322 1.00 87.44 197 ASP A C 1
ATOM 1571 O O . ASP A 1 197 ? 2.881 -2.093 -16.844 1.00 87.44 197 ASP A O 1
ATOM 1575 N N . THR A 1 198 ? 5.120 -1.940 -16.796 1.00 88.75 198 THR A N 1
ATOM 1576 C CA . THR A 1 198 ? 5.260 -2.803 -15.630 1.00 88.75 198 THR A CA 1
ATOM 1577 C C . THR A 1 198 ? 4.743 -2.134 -14.355 1.00 88.75 198 THR A C 1
ATOM 1579 O O . THR A 1 198 ? 3.982 -2.762 -13.622 1.00 88.75 198 THR A O 1
ATOM 1582 N N . LEU A 1 199 ? 5.076 -0.863 -14.104 1.00 89.38 199 LEU A N 1
ATOM 1583 C CA . LEU A 1 199 ? 4.545 -0.098 -12.966 1.00 89.38 199 LEU A CA 1
ATOM 1584 C C . LEU A 1 199 ? 3.016 0.088 -13.058 1.00 89.38 199 LEU A C 1
ATOM 1586 O O . LEU A 1 199 ? 2.286 -0.172 -12.100 1.00 89.38 199 LEU A O 1
ATOM 1590 N N . ASP A 1 200 ? 2.508 0.437 -14.239 1.00 88.25 200 ASP A N 1
ATOM 1591 C CA . ASP A 1 200 ? 1.080 0.644 -14.490 1.00 88.25 200 ASP A CA 1
ATOM 1592 C C . ASP A 1 200 ? 0.256 -0.638 -14.304 1.00 88.25 200 ASP A C 1
ATOM 1594 O O . ASP A 1 200 ? -0.922 -0.559 -13.946 1.00 88.25 200 ASP A O 1
ATOM 1598 N N . SER A 1 201 ? 0.875 -1.816 -14.457 1.00 86.44 201 SER A N 1
ATOM 1599 C CA . SER A 1 201 ? 0.194 -3.106 -14.310 1.00 86.44 201 SER A CA 1
ATOM 1600 C C . SER A 1 201 ? -0.350 -3.390 -12.901 1.00 86.44 201 SER A C 1
ATOM 1602 O O . SER A 1 201 ? -1.336 -4.116 -12.792 1.00 86.44 201 SER A O 1
ATOM 1604 N N . PHE A 1 202 ? 0.216 -2.792 -11.839 1.00 88.12 202 PHE A N 1
ATOM 1605 C CA . PHE A 1 202 ? -0.351 -2.839 -10.475 1.00 88.12 202 PHE A CA 1
ATOM 1606 C C . PHE A 1 202 ? -0.885 -1.515 -9.979 1.00 88.12 202 PHE A C 1
ATOM 1608 O O . PHE A 1 202 ? -1.577 -1.518 -8.964 1.00 88.12 202 PHE A O 1
ATOM 1615 N N . ARG A 1 203 ? -0.585 -0.393 -10.637 1.00 89.88 203 ARG A N 1
ATOM 1616 C CA . ARG A 1 203 ? -0.857 0.946 -10.101 1.00 89.88 203 ARG A CA 1
ATOM 1617 C C . ARG A 1 203 ? -2.225 1.058 -9.440 1.00 89.88 203 ARG A C 1
ATOM 1619 O O . ARG A 1 203 ? -2.332 1.484 -8.298 1.00 89.88 203 ARG A O 1
ATOM 1626 N N . LYS A 1 204 ? -3.277 0.659 -10.157 1.00 88.56 204 LYS A N 1
ATOM 1627 C CA . LYS A 1 204 ? -4.642 0.750 -9.638 1.00 88.56 204 LYS A CA 1
ATOM 1628 C C . LYS A 1 204 ? -4.832 -0.100 -8.376 1.00 88.56 204 LYS A C 1
ATOM 1630 O O . LYS A 1 204 ? -5.317 0.429 -7.388 1.00 88.56 204 LYS A O 1
ATOM 1635 N N . VAL A 1 205 ? -4.440 -1.374 -8.413 1.00 89.38 205 VAL A N 1
ATOM 1636 C CA . VAL A 1 205 ? -4.583 -2.301 -7.278 1.00 89.38 205 VAL A CA 1
ATOM 1637 C C . VAL A 1 205 ? -3.796 -1.800 -6.070 1.00 89.38 205 VAL A C 1
ATOM 1639 O O . VAL A 1 205 ? -4.356 -1.741 -4.983 1.00 89.38 205 VAL A O 1
ATOM 1642 N N . LEU A 1 206 ? -2.544 -1.375 -6.272 1.00 91.69 206 LEU A N 1
ATOM 1643 C CA . LEU A 1 206 ? -1.702 -0.828 -5.212 1.00 91.69 206 LEU A CA 1
ATOM 1644 C C . LEU A 1 206 ? -2.367 0.380 -4.553 1.00 91.69 206 LEU A C 1
ATOM 1646 O O . LEU A 1 206 ? -2.637 0.355 -3.362 1.00 91.69 206 LEU A O 1
ATOM 1650 N N . PHE A 1 207 ? -2.666 1.432 -5.315 1.00 93.19 207 PHE A N 1
ATOM 1651 C CA . PHE A 1 207 ? -3.180 2.671 -4.725 1.00 93.19 207 PHE A CA 1
ATOM 1652 C C . PHE A 1 207 ? -4.601 2.536 -4.163 1.00 93.19 207 PHE A C 1
ATOM 1654 O O . PHE A 1 207 ? -4.944 3.264 -3.233 1.00 93.19 207 PHE A O 1
ATOM 1661 N N . ASP A 1 208 ? -5.421 1.628 -4.698 1.00 91.50 208 ASP A N 1
ATOM 1662 C CA . ASP A 1 208 ? -6.711 1.303 -4.088 1.00 91.50 208 ASP A CA 1
ATOM 1663 C C . ASP A 1 208 ? -6.514 0.608 -2.736 1.00 91.50 208 ASP A C 1
ATOM 1665 O O . ASP A 1 208 ? -7.083 1.065 -1.750 1.00 91.50 208 ASP A O 1
ATOM 1669 N N . HIS A 1 209 ? -5.647 -0.405 -2.664 1.00 93.50 209 HIS A N 1
ATOM 1670 C CA . HIS A 1 209 ? -5.314 -1.098 -1.418 1.00 93.50 209 HIS A CA 1
ATOM 1671 C C . HIS A 1 209 ? -4.763 -0.144 -0.349 1.00 93.50 209 HIS A C 1
ATOM 1673 O O . HIS A 1 209 ? -5.326 -0.071 0.743 1.00 93.50 209 HIS A O 1
ATOM 1679 N N . LEU A 1 210 ? -3.761 0.679 -0.693 1.00 94.31 210 LEU A N 1
ATOM 1680 C CA . LEU A 1 210 ? -3.156 1.628 0.250 1.00 94.31 210 LEU A CA 1
ATOM 1681 C C . LEU A 1 210 ? -4.188 2.600 0.852 1.00 94.31 210 LEU A C 1
ATOM 1683 O O . LEU A 1 210 ? -4.081 3.006 2.011 1.00 94.31 210 LEU A O 1
ATOM 1687 N N . ARG A 1 211 ? -5.177 3.017 0.056 1.00 94.12 211 ARG A N 1
ATOM 1688 C CA . ARG A 1 211 ? -6.264 3.894 0.508 1.00 94.12 211 ARG A CA 1
ATOM 1689 C C . ARG A 1 211 ?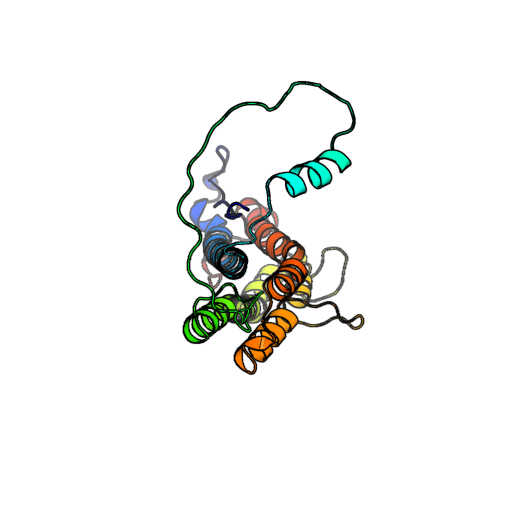 -7.264 3.131 1.372 1.00 94.12 211 ARG A C 1
ATOM 1691 O O . ARG A 1 211 ? -7.638 3.619 2.437 1.00 94.12 211 ARG A O 1
ATOM 1698 N N . ASP A 1 212 ? -7.743 1.997 0.873 1.00 94.69 212 ASP A N 1
ATOM 1699 C CA . ASP A 1 212 ? -8.854 1.256 1.468 1.00 94.69 212 ASP A CA 1
ATOM 1700 C C . ASP A 1 212 ? -8.465 0.703 2.841 1.00 94.69 212 ASP A C 1
ATOM 1702 O O . ASP A 1 212 ? -9.269 0.721 3.770 1.00 94.69 212 ASP A O 1
ATOM 1706 N N . GLU A 1 213 ? -7.211 0.291 3.010 1.00 96.12 213 GLU A N 1
ATOM 1707 C CA . GLU A 1 213 ? -6.712 -0.168 4.299 1.00 96.12 213 GLU A CA 1
ATOM 1708 C C . GLU A 1 213 ? -6.624 0.960 5.331 1.00 96.12 213 GLU A C 1
ATOM 1710 O O . GLU A 1 213 ? -7.126 0.811 6.443 1.00 96.12 213 GLU A O 1
ATOM 1715 N N . VAL A 1 214 ? -6.068 2.123 4.969 1.00 95.88 214 VAL A N 1
ATOM 1716 C CA . VAL A 1 214 ? -6.027 3.287 5.875 1.00 95.88 214 VAL A CA 1
ATOM 1717 C C . VAL A 1 214 ? -7.435 3.709 6.291 1.00 95.88 214 VAL A C 1
ATOM 1719 O O . VAL A 1 214 ? -7.665 4.024 7.459 1.00 95.88 214 VAL A O 1
ATOM 1722 N N . HIS A 1 215 ? -8.384 3.690 5.352 1.00 93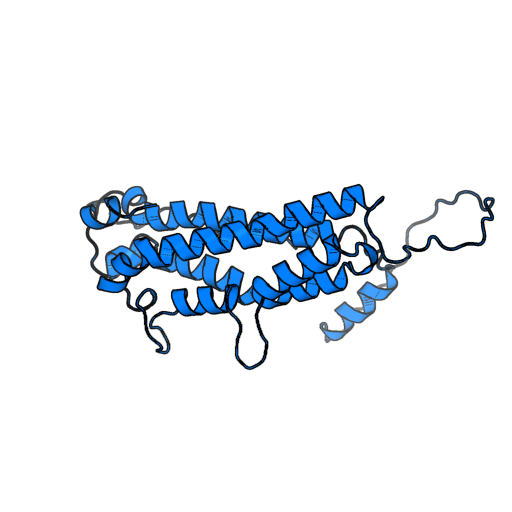.94 215 HIS A N 1
ATOM 1723 C CA . HIS A 1 215 ? -9.789 3.954 5.642 1.00 93.94 215 HIS A CA 1
ATOM 1724 C C . HIS A 1 215 ? -10.355 2.949 6.656 1.00 93.94 215 HIS A C 1
ATOM 1726 O O . HIS A 1 215 ? -10.938 3.344 7.668 1.00 93.94 215 HIS A O 1
ATOM 1732 N N . ASP A 1 216 ? -10.159 1.653 6.417 1.00 95.31 216 ASP A N 1
ATOM 1733 C CA . ASP A 1 216 ? -10.712 0.601 7.264 1.00 95.31 216 ASP A CA 1
ATOM 1734 C C . ASP A 1 216 ? -10.071 0.562 8.658 1.00 95.31 216 ASP A C 1
ATOM 1736 O O . ASP A 1 216 ? -10.755 0.238 9.630 1.00 95.31 216 ASP A O 1
ATOM 1740 N N . LEU A 1 217 ? -8.798 0.938 8.782 1.00 96.31 217 LEU A N 1
ATOM 1741 C CA . LEU A 1 217 ? -8.076 1.049 10.055 1.00 96.31 217 LEU A CA 1
ATOM 1742 C C . LEU A 1 217 ? -8.364 2.350 10.820 1.00 96.31 217 LEU A C 1
ATOM 1744 O O . LEU A 1 217 ? -7.846 2.540 11.924 1.00 96.31 217 LEU A O 1
ATOM 1748 N N . GLY A 1 218 ? -9.164 3.253 10.250 1.00 95.31 218 GLY A N 1
ATOM 1749 C CA . GLY A 1 218 ? -9.511 4.531 10.863 1.00 95.31 218 GLY A CA 1
ATOM 1750 C C . GLY A 1 218 ? -10.303 4.377 12.163 1.00 95.31 218 GLY A C 1
ATOM 1751 O O . GLY A 1 218 ? -11.057 3.417 12.346 1.00 95.31 218 GLY A O 1
ATOM 1752 N N . ALA A 1 219 ? -10.171 5.367 13.052 1.00 94.94 219 ALA A N 1
ATOM 1753 C CA . ALA A 1 219 ? -10.767 5.371 14.392 1.00 94.94 219 ALA A CA 1
ATOM 1754 C C . ALA A 1 219 ? -12.264 5.008 14.417 1.00 94.94 219 ALA A C 1
ATOM 1756 O O . ALA A 1 219 ? -12.695 4.184 15.227 1.00 94.94 219 ALA A O 1
ATOM 1757 N N . GLU A 1 220 ? -13.057 5.602 13.522 1.00 92.94 220 GLU A N 1
ATOM 1758 C CA . GLU A 1 220 ? -14.499 5.348 13.424 1.00 92.94 220 GLU A CA 1
ATOM 1759 C C . GLU A 1 220 ? -14.802 3.910 13.004 1.00 92.94 220 GLU A C 1
ATOM 1761 O O . GLU A 1 220 ? -15.673 3.266 13.589 1.00 92.94 220 GLU A O 1
ATOM 1766 N N . SER A 1 221 ? -14.057 3.388 12.027 1.00 94.94 221 SER A N 1
ATOM 1767 C CA . SER A 1 221 ? -14.241 2.036 11.502 1.00 94.94 221 SER A CA 1
ATOM 1768 C C . SER A 1 221 ? -13.932 0.991 12.571 1.00 94.94 221 SER A C 1
ATOM 1770 O O . SER A 1 221 ? -14.781 0.149 12.878 1.00 94.94 221 SER A O 1
ATOM 1772 N N . VAL A 1 222 ? -12.763 1.064 13.213 1.00 95.25 222 VAL A N 1
ATOM 1773 C CA . VAL A 1 222 ? -12.392 0.080 14.242 1.00 95.25 222 VAL A CA 1
ATOM 1774 C C . VAL A 1 222 ? -13.312 0.172 15.464 1.00 95.25 222 VAL A C 1
ATOM 1776 O O . VAL A 1 222 ? -13.706 -0.848 16.031 1.00 95.25 222 VAL A O 1
ATOM 1779 N N . GLN A 1 223 ? -13.758 1.372 15.838 1.00 94.06 223 GLN A N 1
ATOM 1780 C CA . GLN A 1 223 ? -14.752 1.527 16.895 1.00 94.06 223 GLN A CA 1
ATOM 1781 C C . GLN A 1 223 ? -16.102 0.909 16.508 1.00 94.06 223 GLN A C 1
ATOM 1783 O O . GLN A 1 223 ? -16.699 0.196 17.317 1.00 94.06 223 GLN A O 1
ATOM 1788 N N . ALA A 1 224 ? -16.582 1.148 15.285 1.00 94.38 224 ALA A N 1
ATOM 1789 C CA . ALA A 1 224 ? -17.857 0.623 14.800 1.00 94.38 224 ALA A CA 1
ATOM 1790 C C . ALA A 1 224 ? -17.889 -0.914 14.771 1.00 94.38 224 ALA A C 1
ATOM 1792 O O . ALA A 1 224 ? -18.942 -1.515 14.979 1.00 94.38 224 ALA A O 1
ATOM 1793 N N . HIS A 1 225 ? -16.732 -1.554 14.586 1.00 96.31 225 HIS A N 1
ATOM 1794 C CA . HIS A 1 225 ? -16.595 -3.011 14.640 1.00 96.31 225 HIS A CA 1
ATOM 1795 C C . HIS A 1 225 ? -16.455 -3.565 16.069 1.00 96.31 225 HIS A C 1
ATOM 1797 O O . HIS A 1 225 ? -16.306 -4.773 16.250 1.00 96.31 225 HIS A O 1
ATOM 1803 N N . GLY A 1 226 ? -16.548 -2.716 17.099 1.00 95.56 226 GLY A N 1
ATOM 1804 C CA . GLY A 1 226 ? -16.621 -3.137 18.498 1.00 95.56 226 GLY A CA 1
ATOM 1805 C C . GLY A 1 226 ? -15.273 -3.497 19.120 1.00 95.56 226 GLY A C 1
ATOM 1806 O O . GLY A 1 226 ? -15.228 -4.305 20.053 1.00 95.56 226 GLY A O 1
ATOM 1807 N N . PHE A 1 227 ? -14.174 -2.936 18.609 1.00 96.50 227 PHE A N 1
ATOM 1808 C CA . PHE A 1 227 ? -12.912 -2.938 19.345 1.00 96.50 227 PHE A CA 1
ATOM 1809 C C . PHE A 1 227 ? -13.017 -2.054 20.589 1.00 96.50 227 PHE A C 1
ATOM 1811 O O . PHE A 1 227 ? -13.868 -1.172 20.679 1.00 96.50 227 PHE A O 1
ATOM 1818 N N . THR A 1 228 ? -12.143 -2.293 21.559 1.00 95.06 228 THR A N 1
ATOM 1819 C CA . THR A 1 228 ? -11.947 -1.428 22.727 1.00 95.06 228 THR A CA 1
ATOM 1820 C C . THR A 1 228 ? -10.631 -0.664 22.617 1.00 95.06 228 THR A C 1
ATOM 1822 O O . THR A 1 228 ? -9.689 -1.114 21.965 1.00 95.06 228 THR A O 1
ATOM 1825 N N . LEU A 1 229 ? -10.525 0.464 23.323 1.00 93.12 229 LEU A N 1
ATOM 1826 C CA . LEU A 1 229 ? -9.302 1.269 23.348 1.00 93.12 229 LEU A CA 1
ATOM 1827 C C . LEU A 1 229 ? -8.072 0.453 23.795 1.00 93.12 229 LEU A C 1
ATOM 1829 O O . LEU A 1 229 ? -6.985 0.609 23.247 1.00 93.12 229 LEU A O 1
ATOM 1833 N N . GLU A 1 230 ? -8.244 -0.437 24.776 1.00 93.44 230 GLU A N 1
ATOM 1834 C CA . GLU A 1 230 ? -7.167 -1.297 25.283 1.00 93.44 230 GLU A CA 1
ATOM 1835 C C . GLU A 1 230 ? -6.759 -2.401 24.303 1.00 93.44 230 GLU A C 1
ATOM 1837 O O . GLU A 1 230 ? -5.600 -2.810 24.306 1.00 93.44 230 GLU A O 1
ATOM 1842 N N . GLU A 1 231 ? -7.675 -2.887 23.462 1.00 95.19 231 GLU A N 1
ATOM 1843 C CA . GLU A 1 231 ? -7.318 -3.800 22.373 1.00 95.19 231 GLU A CA 1
ATOM 1844 C C . GLU A 1 231 ? -6.522 -3.064 21.299 1.00 95.19 231 GLU A C 1
ATOM 1846 O O . GLU A 1 231 ? -5.458 -3.543 20.920 1.00 95.19 231 GLU A O 1
ATOM 1851 N N . ILE A 1 232 ? -6.996 -1.888 20.872 1.00 94.75 232 ILE A N 1
ATOM 1852 C CA . ILE A 1 232 ? -6.344 -1.073 19.840 1.00 94.75 232 ILE A CA 1
ATOM 1853 C C . ILE A 1 232 ? -4.910 -0.726 20.252 1.00 94.75 232 ILE A C 1
ATOM 1855 O O . ILE A 1 232 ? -3.989 -1.006 19.499 1.00 94.75 232 ILE A O 1
ATOM 1859 N N . LYS A 1 233 ? -4.673 -0.272 21.489 1.00 92.94 233 LYS A N 1
ATOM 1860 C CA . LYS A 1 233 ? -3.318 0.023 22.008 1.00 92.94 233 LYS A CA 1
ATOM 1861 C C . LYS A 1 233 ? -2.315 -1.137 21.942 1.00 92.94 233 LYS A C 1
ATOM 1863 O O . LYS A 1 233 ? -1.120 -0.901 22.089 1.00 92.94 233 LYS A O 1
ATOM 1868 N N . ARG A 1 234 ? -2.784 -2.384 21.849 1.00 93.19 234 ARG A N 1
ATOM 1869 C CA . ARG A 1 234 ? -1.935 -3.588 21.880 1.00 93.19 234 ARG A CA 1
ATOM 1870 C C . ARG A 1 234 ? -1.604 -4.123 20.494 1.00 93.19 234 ARG A C 1
ATOM 1872 O O . ARG A 1 234 ? -0.886 -5.118 20.407 1.00 93.19 234 ARG A O 1
ATOM 1879 N N . PHE A 1 235 ? -2.144 -3.521 19.439 1.00 92.81 235 PHE A N 1
ATOM 1880 C CA . PHE A 1 235 ? -1.794 -3.913 18.084 1.00 92.81 235 PHE A CA 1
ATOM 1881 C C . PHE A 1 235 ? -0.311 -3.629 17.807 1.00 92.81 235 PHE A C 1
ATOM 1883 O O . PHE A 1 235 ? 0.200 -2.586 18.220 1.00 92.81 235 PHE A O 1
ATOM 1890 N N . PRO A 1 236 ? 0.391 -4.553 17.133 1.00 87.19 236 PRO A N 1
ATOM 1891 C CA . PRO A 1 236 ? 1.760 -4.323 16.701 1.00 87.19 236 PRO A CA 1
ATOM 1892 C C . PRO A 1 236 ? 1.748 -3.423 15.457 1.00 87.19 236 PRO A C 1
ATOM 1894 O O . PRO A 1 236 ? 1.251 -3.847 14.418 1.00 87.19 236 PRO A O 1
ATOM 1897 N N . MET A 1 237 ? 2.279 -2.203 15.572 1.00 82.06 237 MET A N 1
ATOM 1898 C CA . MET A 1 237 ? 2.460 -1.239 14.474 1.00 82.06 237 MET A CA 1
ATOM 1899 C C . MET A 1 237 ? 3.878 -0.679 14.459 1.00 82.06 237 MET A C 1
ATOM 1901 O O . MET A 1 237 ? 4.469 -0.559 15.559 1.00 82.06 237 MET A O 1
#

pLDDT: mean 75.55, std 23.12, range [26.38, 96.69]

Foldseek 3Di:
DDQPQQDQDDDPPPDDCVQPDQCLLLVQLVVLSVLLSVLSVLLVLLLVVLCPDPPDPPVVVVVVVVVVDDDDDDDDDDDDDDDDDDDDDDDPDDPPCPQPPDPDPVRVLVSLVSSLVSLVSLVVVVVCCLVAPLVLVCVQQQQSPDDDDPRGVVLVVLSCQAPPADPVGQYASVQSVVQSVVCNVPVNSDGSVSSNVRSVSSVVSSVVSSNVSSVCSRSVNSVVSPDGSVSSNPGDD

Secondary structure (DSSP, 8-state):
---------PPPTT--GGG--HHHHHHHHHHHHHHHHHHHHHHHHHHHHHTTT----TTHHHHHHHTT--S---------------------S--S-TT--SSSHHHHHHHHHHHHHHHHHHHHHHHHIIIIIHHHHTTT-GGGSSS-SSSTTHHHHHHHHHHS--TTS--SHHHHHHHHHHHHH-GGG--HHHHHHHHHHHHHHHHHHHHHHHHHTSHHHHHHTT--HHHHTTS--

Sequence (237 aa):
MSAVTVPVSPTPADWDESKGSFAVWNHLADSMTRFHNHFSWEYDEAYKVGNRHVWIPSSVWVERMASDCGYGCGRRCDDILFIHPNPERHSLTPPQNAGNRFINDGQLLRYLRESETLAHHLDMHHRIEEAYIFPLLAKRMPQFADGAGSRKGAHIVSHAQIHEADANGGLAAERYQKYLAQSKADPKSYSAEGMRDTLDSFRKVLFDHLRDEVHDLGAESVQAHGFTLEEIKRFPM